Protein AF-A0A7C4B5Z6-F1 (afdb_monomer)

Structure (mmCIF, N/CA/C/O backbone):
data_AF-A0A7C4B5Z6-F1
#
_entry.id   AF-A0A7C4B5Z6-F1
#
loop_
_atom_site.group_PDB
_atom_site.id
_atom_site.type_symbol
_atom_site.label_atom_id
_atom_site.label_alt_id
_atom_site.label_comp_id
_atom_site.label_asym_id
_atom_site.label_entity_id
_atom_site.label_seq_id
_atom_site.pdbx_PDB_ins_code
_atom_site.Cartn_x
_atom_site.Cartn_y
_atom_site.Cartn_z
_atom_site.occupancy
_atom_site.B_iso_or_equiv
_atom_site.auth_seq_id
_atom_site.auth_comp_id
_atom_site.auth_asym_id
_atom_site.auth_atom_id
_atom_site.pdbx_PDB_model_num
ATOM 1 N N . MET A 1 1 ? 38.827 21.731 -38.120 1.00 48.25 1 MET A N 1
ATOM 2 C CA . MET A 1 1 ? 37.719 22.701 -38.028 1.00 48.25 1 MET A CA 1
ATOM 3 C C . MET A 1 1 ? 36.590 22.081 -38.837 1.00 48.25 1 MET A C 1
ATOM 5 O O . MET A 1 1 ? 36.647 22.152 -40.056 1.00 48.25 1 MET A O 1
ATOM 9 N N . LEU A 1 2 ? 35.713 21.300 -38.193 1.00 53.09 2 LEU A N 1
ATOM 10 C CA . LEU A 1 2 ? 34.564 20.695 -38.881 1.00 53.09 2 LEU A CA 1
ATOM 11 C C . LEU A 1 2 ? 33.652 21.825 -39.362 1.00 53.09 2 LEU A C 1
ATOM 13 O O . LEU A 1 2 ? 33.518 22.849 -38.688 1.00 53.09 2 LEU A O 1
ATOM 17 N N . THR A 1 3 ? 33.091 21.676 -40.556 1.00 59.84 3 THR A N 1
ATOM 18 C CA . THR A 1 3 ? 32.173 22.683 -41.093 1.00 59.84 3 THR A CA 1
ATOM 19 C C . THR A 1 3 ? 30.824 22.547 -40.376 1.00 59.84 3 THR A C 1
ATOM 21 O O . THR A 1 3 ? 30.356 21.435 -40.163 1.00 59.84 3 THR A O 1
ATOM 24 N N . LEU A 1 4 ? 30.182 23.665 -40.002 1.00 64.19 4 LEU A N 1
ATOM 25 C CA . LEU A 1 4 ? 28.853 23.722 -39.353 1.00 64.19 4 LEU A CA 1
ATOM 26 C C . LEU A 1 4 ? 27.805 22.679 -39.843 1.00 64.19 4 LEU A C 1
ATOM 28 O O . LEU A 1 4 ? 27.058 22.173 -39.004 1.00 64.19 4 LEU A O 1
ATOM 32 N N . PRO A 1 5 ? 27.713 22.311 -41.143 1.00 75.50 5 PRO A N 1
ATOM 33 C CA . PRO A 1 5 ? 26.814 21.240 -41.593 1.00 75.50 5 PRO A CA 1
ATOM 34 C C . PRO A 1 5 ? 27.164 19.827 -41.086 1.00 75.50 5 PRO A C 1
ATOM 36 O O . PRO A 1 5 ? 26.253 19.031 -40.868 1.00 75.50 5 PRO A O 1
ATOM 39 N N . GLU A 1 6 ? 28.439 19.492 -40.877 1.00 77.62 6 GLU A N 1
ATOM 40 C CA . GLU A 1 6 ? 28.867 18.153 -40.435 1.00 77.62 6 GLU A CA 1
ATOM 41 C C . GLU A 1 6 ? 28.533 17.904 -38.956 1.00 77.62 6 GLU A C 1
ATOM 43 O O . GLU A 1 6 ? 28.066 16.821 -38.594 1.00 77.62 6 GLU A O 1
ATOM 48 N N . GLU A 1 7 ? 28.680 18.928 -38.107 1.00 80.50 7 GLU A N 1
ATOM 49 C CA . GLU A 1 7 ? 28.246 18.877 -36.704 1.00 80.50 7 GLU A CA 1
ATOM 50 C C . GLU A 1 7 ? 26.726 18.688 -36.598 1.00 80.50 7 GLU A C 1
ATOM 52 O O . GLU A 1 7 ? 26.266 17.826 -35.847 1.00 80.50 7 GLU A O 1
ATOM 57 N N . LEU A 1 8 ? 25.940 19.405 -37.410 1.00 84.81 8 LEU A N 1
ATOM 58 C CA . LEU A 1 8 ? 24.481 19.267 -37.426 1.00 84.81 8 LEU A CA 1
ATOM 59 C C . LEU A 1 8 ? 24.039 17.841 -37.798 1.00 84.81 8 LEU A C 1
ATOM 61 O O . LEU A 1 8 ? 23.164 17.267 -37.147 1.00 84.81 8 LEU A O 1
ATOM 65 N N . ILE A 1 9 ? 24.674 17.243 -38.811 1.00 87.12 9 ILE A N 1
ATOM 66 C CA . ILE A 1 9 ? 24.382 15.869 -39.249 1.00 87.12 9 ILE A CA 1
ATOM 67 C C . ILE A 1 9 ? 24.732 14.860 -38.144 1.00 87.12 9 ILE A C 1
ATOM 69 O O . ILE A 1 9 ? 23.968 13.925 -37.901 1.00 87.12 9 ILE A O 1
ATOM 73 N N . SER A 1 10 ? 25.846 15.058 -37.431 1.00 85.38 10 SER A N 1
ATOM 74 C CA . SER A 1 10 ? 26.244 14.173 -36.324 1.00 85.38 10 SER A CA 1
ATOM 75 C C . SER A 1 10 ? 25.262 14.200 -35.146 1.00 85.38 10 SER A C 1
ATOM 77 O O . SER A 1 10 ? 24.937 13.147 -34.589 1.00 85.38 10 SER A O 1
ATOM 79 N N . ILE A 1 11 ? 24.726 15.378 -34.811 1.00 88.19 11 ILE A N 1
ATOM 80 C CA . ILE A 1 11 ? 23.724 15.539 -33.751 1.00 88.19 11 ILE A CA 1
ATOM 81 C C . ILE A 1 11 ? 22.413 14.866 -34.170 1.00 88.19 11 ILE A C 1
ATOM 83 O O . ILE A 1 11 ? 21.844 14.097 -33.398 1.00 88.19 11 ILE A O 1
ATOM 87 N N . ILE A 1 12 ? 21.966 15.084 -35.412 1.00 87.19 12 ILE A N 1
ATOM 88 C CA . ILE A 1 12 ? 20.749 14.456 -35.952 1.00 87.19 12 ILE A CA 1
ATOM 89 C C . ILE A 1 12 ? 20.871 12.928 -35.941 1.00 87.19 12 ILE A C 1
ATOM 91 O O . ILE A 1 12 ? 19.947 12.245 -35.502 1.00 87.19 12 ILE A O 1
ATOM 95 N N . ASN A 1 13 ? 22.015 12.383 -36.362 1.00 90.06 13 ASN A N 1
ATOM 96 C CA . ASN A 1 13 ? 22.257 10.940 -36.337 1.00 90.06 13 ASN A CA 1
ATOM 97 C C . ASN A 1 13 ? 22.272 10.379 -34.911 1.00 90.06 13 ASN A C 1
ATOM 99 O O . ASN A 1 13 ? 21.734 9.299 -34.679 1.00 90.06 13 ASN A O 1
ATOM 103 N N . SER A 1 14 ? 22.834 11.117 -33.951 1.00 86.62 14 SER A N 1
ATOM 104 C CA . SER A 1 14 ? 22.843 10.708 -32.542 1.00 86.62 14 SER A CA 1
ATOM 105 C C . SER A 1 14 ? 21.426 10.658 -31.963 1.00 86.62 14 SER A C 1
ATOM 107 O O . SER A 1 14 ? 21.046 9.657 -31.361 1.00 86.62 14 SER A O 1
ATOM 109 N N . ILE A 1 15 ? 20.604 11.675 -32.242 1.00 87.69 15 ILE A N 1
ATOM 110 C CA . ILE A 1 15 ? 19.190 11.706 -31.833 1.00 87.69 15 ILE A CA 1
ATOM 111 C C . ILE A 1 15 ? 18.408 10.568 -32.503 1.00 87.69 15 ILE A C 1
ATOM 113 O O . ILE A 1 15 ? 17.631 9.882 -31.843 1.00 87.69 15 ILE A O 1
ATOM 117 N N . LEU A 1 16 ? 18.619 10.324 -33.801 1.00 87.75 16 LEU A N 1
ATOM 118 C CA . LEU A 1 16 ? 17.968 9.224 -34.520 1.00 87.75 16 LEU A CA 1
ATOM 119 C C . LEU A 1 16 ? 18.321 7.861 -33.912 1.00 87.75 16 LEU A C 1
ATOM 121 O O . LEU A 1 16 ? 17.436 7.023 -33.741 1.00 87.75 16 LEU A O 1
ATOM 125 N N . LEU A 1 17 ? 19.586 7.646 -33.545 1.00 87.44 17 LEU A N 1
ATOM 126 C CA . LEU A 1 17 ? 20.030 6.415 -32.892 1.00 87.44 17 LEU A CA 1
ATOM 127 C C . LEU A 1 17 ? 19.422 6.249 -31.494 1.00 87.44 17 LEU A C 1
ATOM 129 O O . LEU A 1 17 ? 18.990 5.147 -31.149 1.00 87.44 17 LEU A O 1
ATOM 133 N N . GLU A 1 18 ? 19.322 7.323 -30.710 1.00 85.06 18 GLU A N 1
ATOM 134 C CA . GLU A 1 18 ? 18.626 7.295 -29.418 1.00 85.06 18 GLU A CA 1
ATOM 135 C C . GLU A 1 18 ? 17.140 6.957 -29.581 1.00 85.06 18 GLU A C 1
ATOM 137 O O . GLU A 1 18 ? 16.623 6.087 -28.875 1.00 85.06 18 GLU A O 1
ATOM 142 N N . VAL A 1 19 ? 16.460 7.566 -30.556 1.00 84.25 19 VAL A N 1
ATOM 143 C CA . VAL A 1 19 ? 15.046 7.289 -30.857 1.00 84.25 19 VAL A CA 1
ATOM 144 C C . VAL A 1 19 ? 14.845 5.829 -31.266 1.00 84.25 19 VAL A C 1
ATOM 146 O O . VAL A 1 19 ? 13.941 5.168 -30.748 1.00 84.25 19 VAL A O 1
ATOM 149 N N . ILE A 1 20 ? 15.705 5.295 -32.138 1.00 87.88 20 ILE A N 1
ATOM 150 C CA . ILE A 1 20 ? 15.664 3.886 -32.559 1.00 87.88 20 ILE A CA 1
ATOM 151 C C . ILE A 1 20 ? 15.865 2.950 -31.360 1.00 87.88 20 ILE A C 1
ATOM 153 O O . ILE A 1 20 ? 15.202 1.917 -31.276 1.00 87.88 20 ILE A O 1
ATOM 157 N N . ASN A 1 21 ? 16.724 3.314 -30.406 1.00 86.06 21 ASN A N 1
ATOM 158 C CA . ASN A 1 21 ? 16.989 2.506 -29.214 1.00 86.06 21 ASN A CA 1
ATOM 159 C C . ASN A 1 21 ? 15.851 2.574 -28.170 1.00 86.06 21 ASN A C 1
ATOM 161 O O . ASN A 1 21 ? 15.611 1.621 -27.425 1.00 86.06 21 ASN A O 1
ATOM 165 N N . ILE A 1 22 ? 15.116 3.688 -28.114 1.00 86.69 22 ILE A N 1
ATOM 166 C CA . ILE A 1 22 ? 13.970 3.868 -27.209 1.00 86.69 22 ILE A CA 1
ATOM 167 C C . ILE A 1 22 ? 12.705 3.192 -27.761 1.00 86.69 22 ILE A C 1
ATOM 169 O O . ILE A 1 22 ? 11.907 2.658 -26.985 1.00 86.69 22 ILE A O 1
ATOM 173 N N . PHE A 1 23 ? 12.531 3.154 -29.085 1.00 87.38 23 PHE A N 1
ATOM 174 C CA . PHE A 1 23 ? 11.355 2.576 -29.743 1.00 87.38 23 PHE A CA 1
ATOM 175 C C . PHE A 1 23 ? 10.970 1.161 -29.251 1.00 87.38 23 PHE A C 1
ATOM 177 O O . PHE A 1 23 ? 9.822 0.979 -28.826 1.00 87.38 23 PHE A O 1
ATOM 184 N N . PRO A 1 24 ? 11.878 0.159 -29.205 1.00 88.94 24 PRO A N 1
ATOM 185 C CA . PRO A 1 24 ? 11.530 -1.172 -28.706 1.00 88.94 24 PRO A CA 1
ATOM 186 C C . PRO A 1 24 ? 11.143 -1.161 -27.219 1.00 88.94 24 PRO A C 1
ATOM 188 O O . PRO A 1 24 ? 10.229 -1.882 -26.821 1.00 88.94 24 PRO A O 1
ATOM 191 N N . LYS A 1 25 ? 11.770 -0.312 -26.393 1.00 90.12 25 LYS A N 1
ATOM 192 C CA . LYS A 1 25 ? 11.458 -0.201 -24.956 1.00 90.12 25 LYS A CA 1
ATOM 193 C C . LYS A 1 25 ? 10.034 0.299 -24.719 1.00 90.12 25 LYS A C 1
ATOM 195 O O . LYS A 1 25 ? 9.341 -0.215 -23.838 1.00 90.12 25 LYS A O 1
ATOM 200 N N . ILE A 1 26 ? 9.579 1.262 -25.524 1.00 90.94 26 ILE A N 1
ATOM 201 C CA . ILE A 1 26 ? 8.198 1.761 -25.472 1.00 90.94 26 ILE A CA 1
ATOM 202 C C . ILE A 1 26 ? 7.223 0.650 -25.873 1.00 90.94 26 ILE A C 1
ATOM 204 O O . ILE A 1 26 ? 6.250 0.410 -25.158 1.00 90.94 26 ILE A O 1
ATOM 208 N N . ALA A 1 27 ? 7.504 -0.076 -26.961 1.00 92.19 27 ALA A N 1
ATOM 209 C CA . ALA A 1 27 ? 6.655 -1.179 -27.412 1.00 92.19 27 ALA A CA 1
ATOM 210 C C . ALA A 1 27 ? 6.497 -2.270 -26.334 1.00 92.19 27 ALA A C 1
ATOM 212 O O . ALA A 1 27 ? 5.373 -2.658 -26.010 1.00 92.19 27 ALA A O 1
ATOM 213 N N . PHE A 1 28 ? 7.597 -2.707 -25.709 1.00 93.50 28 PHE A N 1
ATOM 214 C CA . PHE A 1 28 ? 7.545 -3.669 -24.602 1.00 93.50 28 PHE A CA 1
ATOM 215 C C . PHE A 1 28 ? 6.792 -3.127 -23.383 1.00 93.50 28 PHE A C 1
ATOM 217 O O . PHE A 1 28 ? 6.005 -3.855 -22.781 1.00 93.50 28 PHE A O 1
ATOM 224 N N . SER A 1 29 ? 6.970 -1.849 -23.047 1.00 93.81 29 SER A N 1
ATOM 225 C CA . SER A 1 29 ? 6.254 -1.219 -21.930 1.00 93.81 29 SER A CA 1
ATOM 226 C C . SER A 1 29 ? 4.738 -1.213 -22.148 1.00 93.81 29 SER A C 1
ATOM 228 O O . SER A 1 29 ? 3.982 -1.492 -21.218 1.00 93.81 29 SER A O 1
ATOM 230 N N . ILE A 1 30 ? 4.282 -0.971 -23.383 1.00 94.56 30 ILE A N 1
ATOM 231 C CA . ILE A 1 30 ? 2.859 -1.043 -23.746 1.00 94.56 30 ILE A CA 1
ATOM 232 C C . ILE A 1 30 ? 2.332 -2.473 -23.585 1.00 94.56 30 ILE A C 1
ATOM 234 O O . ILE A 1 30 ? 1.265 -2.669 -23.005 1.00 94.56 30 ILE A O 1
ATOM 238 N N . ILE A 1 31 ? 3.084 -3.478 -24.045 1.00 96.19 31 ILE A N 1
A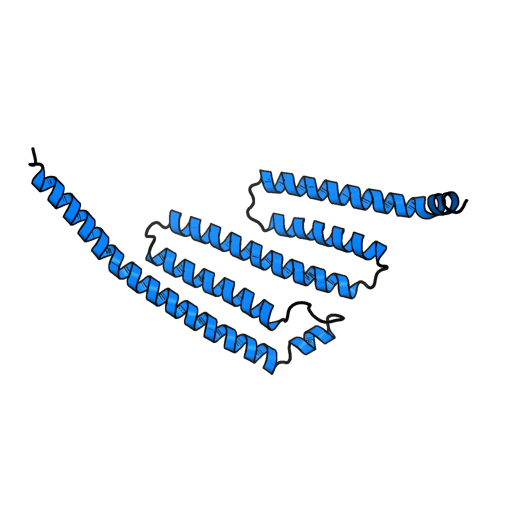TOM 239 C CA . ILE A 1 31 ? 2.707 -4.891 -23.887 1.00 96.19 31 ILE A CA 1
ATOM 240 C C . ILE A 1 31 ? 2.554 -5.241 -22.402 1.00 96.19 31 ILE A C 1
ATOM 242 O O . ILE A 1 31 ? 1.542 -5.819 -22.004 1.00 96.19 31 ILE A O 1
ATOM 246 N N . VAL A 1 32 ? 3.518 -4.845 -21.567 1.00 96.31 32 VAL A N 1
ATOM 247 C CA . VAL A 1 32 ? 3.470 -5.062 -20.114 1.00 96.31 32 VAL A CA 1
ATOM 248 C C . VAL A 1 32 ? 2.268 -4.357 -19.485 1.00 96.31 32 VAL A C 1
ATOM 250 O O . VAL A 1 32 ? 1.574 -4.957 -18.661 1.00 96.31 32 VAL A O 1
ATOM 253 N N . ALA A 1 33 ? 1.971 -3.120 -19.886 1.00 95.19 33 ALA A N 1
ATOM 254 C CA . ALA A 1 33 ? 0.808 -2.389 -19.391 1.00 95.19 33 ALA A CA 1
ATOM 255 C C . ALA A 1 33 ? -0.503 -3.121 -19.729 1.00 95.19 33 ALA A C 1
ATOM 257 O O . ALA A 1 33 ? -1.343 -3.332 -18.852 1.00 95.19 33 ALA A O 1
ATOM 258 N N . VAL A 1 34 ? -0.656 -3.585 -20.974 1.00 97.25 34 VAL A N 1
ATOM 259 C CA . VAL A 1 34 ? -1.831 -4.357 -21.408 1.00 97.25 34 VAL A CA 1
ATOM 260 C C . VAL A 1 34 ? -1.953 -5.665 -20.623 1.00 97.25 34 VAL A C 1
ATOM 262 O O . VAL A 1 34 ? -3.034 -5.972 -20.118 1.00 97.25 34 VAL A O 1
ATOM 265 N N . LEU A 1 35 ? -0.856 -6.409 -20.459 1.00 96.88 35 LEU A N 1
ATOM 266 C CA . LEU A 1 35 ? -0.836 -7.645 -19.669 1.00 96.88 35 LEU A CA 1
ATOM 267 C C . LEU A 1 35 ? -1.229 -7.397 -18.210 1.00 96.88 35 LEU A C 1
ATOM 269 O O . LEU A 1 35 ? -2.026 -8.151 -17.653 1.00 96.88 35 LEU A O 1
ATOM 273 N N . THR A 1 36 ? -0.738 -6.313 -17.613 1.00 96.94 36 THR A N 1
ATOM 274 C CA . THR A 1 36 ? -1.082 -5.926 -16.238 1.00 96.94 36 THR A CA 1
ATOM 275 C C . THR A 1 36 ? -2.583 -5.663 -16.103 1.00 96.94 36 THR A C 1
ATOM 277 O O . THR A 1 36 ? -3.223 -6.177 -15.187 1.00 96.94 36 THR A O 1
ATOM 280 N N . LEU A 1 37 ? -3.187 -4.939 -17.050 1.00 96.44 37 LEU A N 1
ATOM 281 C CA . LEU A 1 37 ? -4.632 -4.681 -17.050 1.00 96.44 37 LEU A CA 1
ATOM 282 C C . LEU A 1 37 ? -5.463 -5.961 -17.238 1.00 96.44 37 LEU A C 1
ATOM 284 O O . LEU A 1 37 ? -6.535 -6.099 -16.641 1.00 96.44 37 LEU A O 1
ATOM 288 N N . ILE A 1 38 ? -4.983 -6.905 -18.052 1.00 97.50 38 ILE A N 1
ATOM 289 C CA . ILE A 1 38 ? -5.618 -8.221 -18.213 1.00 97.50 38 ILE A CA 1
ATOM 290 C C . ILE A 1 38 ? -5.560 -9.002 -16.894 1.00 97.50 38 ILE A C 1
ATOM 292 O O . ILE A 1 38 ? -6.584 -9.539 -16.464 1.00 97.50 38 ILE A O 1
ATOM 296 N N . LEU A 1 39 ? -4.401 -9.022 -16.228 1.00 96.44 39 LEU A N 1
ATOM 297 C CA . LEU A 1 39 ? -4.222 -9.677 -14.929 1.00 96.44 39 LEU A CA 1
ATOM 298 C C . LEU A 1 39 ? -5.134 -9.077 -13.858 1.00 96.44 39 LEU A C 1
ATOM 300 O O . LEU A 1 39 ? -5.795 -9.831 -13.148 1.00 96.44 39 LEU A O 1
ATOM 304 N N . ILE A 1 40 ? -5.249 -7.748 -13.797 1.00 96.81 40 ILE A N 1
ATOM 305 C CA . ILE A 1 40 ? -6.178 -7.044 -12.900 1.00 96.81 40 ILE A CA 1
ATOM 306 C C . ILE A 1 40 ? -7.615 -7.534 -13.112 1.00 96.81 40 ILE A C 1
ATOM 308 O O . ILE A 1 40 ? -8.289 -7.944 -12.165 1.00 96.81 40 ILE A O 1
ATOM 312 N N . LYS A 1 41 ? -8.093 -7.572 -14.363 1.00 96.38 41 LYS A N 1
ATOM 313 C CA . LYS A 1 41 ? -9.447 -8.067 -14.668 1.00 96.38 41 LYS A CA 1
ATOM 314 C C . LYS A 1 41 ? -9.636 -9.529 -14.259 1.00 96.38 41 LYS A C 1
ATOM 316 O O . LYS A 1 41 ? -10.691 -9.877 -13.722 1.00 96.38 41 LYS A O 1
ATOM 321 N N . LEU A 1 42 ? -8.638 -10.376 -14.514 1.00 96.62 42 LEU A N 1
ATOM 322 C CA . LEU A 1 42 ? -8.681 -11.799 -14.182 1.00 96.62 42 LEU A CA 1
ATOM 323 C C . LEU A 1 42 ? -8.740 -12.015 -12.666 1.00 96.62 42 LEU A C 1
ATOM 325 O O . LEU A 1 42 ? -9.632 -12.709 -12.176 1.00 96.62 42 LEU A O 1
ATOM 329 N N . ILE A 1 43 ? -7.837 -11.376 -11.926 1.00 96.56 43 ILE A N 1
ATOM 330 C CA . ILE A 1 43 ? -7.736 -11.492 -10.470 1.00 96.56 43 ILE A CA 1
ATOM 331 C C . ILE A 1 43 ? -8.990 -10.930 -9.800 1.00 96.56 43 ILE A C 1
ATOM 333 O O . ILE A 1 43 ? -9.566 -11.591 -8.939 1.00 96.56 43 ILE A O 1
ATOM 337 N N . ASN A 1 44 ? -9.520 -9.799 -10.269 1.00 96.38 44 ASN A N 1
ATOM 338 C CA . ASN A 1 44 ? -10.772 -9.251 -9.743 1.00 96.38 44 ASN A CA 1
ATOM 339 C C . ASN A 1 44 ? -11.972 -10.178 -9.957 1.00 96.38 44 ASN A C 1
ATOM 341 O O . ASN A 1 44 ? -12.849 -10.270 -9.092 1.00 96.38 44 ASN A O 1
ATOM 345 N N . LYS A 1 45 ? -12.020 -10.897 -11.085 1.00 95.75 45 LYS A N 1
ATOM 346 C CA . LYS A 1 45 ? -13.043 -11.925 -11.315 1.00 95.75 45 LYS A CA 1
ATOM 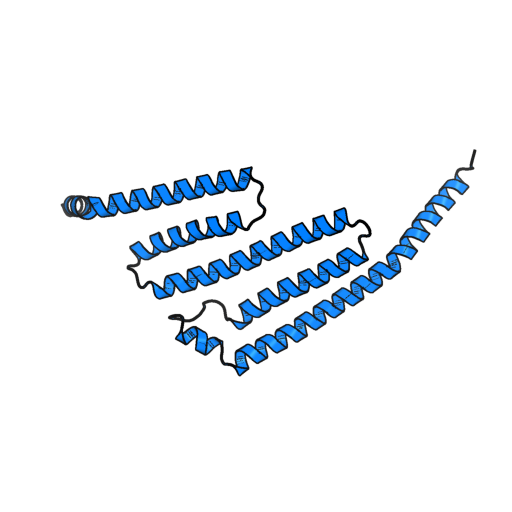347 C C . LYS A 1 45 ? -12.889 -13.088 -10.331 1.00 95.75 45 LYS A C 1
ATOM 349 O O . LYS A 1 45 ? -13.894 -13.518 -9.766 1.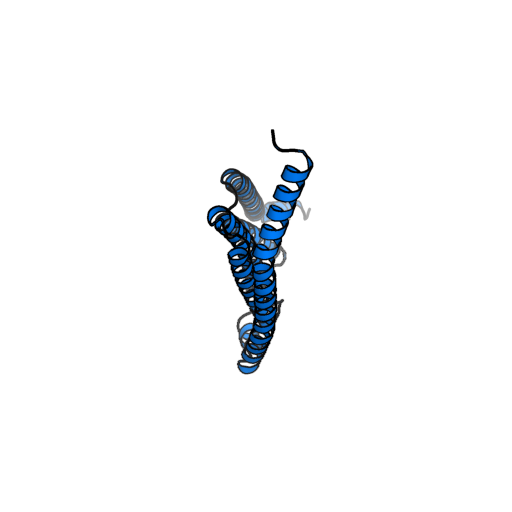00 95.75 45 LYS A O 1
ATOM 354 N N . LEU A 1 46 ? -11.660 -13.556 -10.103 1.00 94.25 46 LEU A N 1
ATOM 355 C CA . LEU A 1 46 ? -11.362 -14.631 -9.153 1.00 94.25 46 LEU A CA 1
ATOM 356 C C . LEU A 1 46 ? -11.724 -14.237 -7.718 1.00 94.25 46 LEU A C 1
ATOM 358 O O . LEU A 1 46 ? -12.444 -14.981 -7.062 1.00 94.25 46 LEU A O 1
ATOM 362 N N . ILE A 1 47 ? -11.326 -13.048 -7.260 1.00 94.00 47 ILE A N 1
ATOM 363 C CA . ILE A 1 47 ? -11.638 -12.551 -5.911 1.00 94.00 47 ILE A CA 1
ATOM 364 C C . ILE A 1 47 ? -13.151 -12.490 -5.699 1.00 94.00 47 ILE A C 1
ATOM 366 O O . ILE A 1 47 ? -13.664 -13.029 -4.720 1.00 94.00 47 ILE A O 1
ATOM 370 N N . LYS A 1 48 ? -13.892 -11.884 -6.636 1.00 93.19 48 LYS A N 1
ATOM 371 C CA . LYS A 1 48 ? -15.358 -11.795 -6.537 1.00 93.19 48 LYS A CA 1
ATOM 372 C C . LYS A 1 48 ? -16.014 -13.171 -6.525 1.00 93.19 48 LYS A C 1
ATOM 374 O O . LYS A 1 48 ? -16.992 -13.368 -5.808 1.00 93.19 48 LYS A O 1
ATOM 379 N N . TRP A 1 49 ? -15.497 -14.108 -7.316 1.00 94.50 49 TRP A N 1
ATOM 380 C CA . TRP A 1 49 ? -15.975 -15.484 -7.313 1.00 94.50 49 TRP A CA 1
ATOM 381 C C . TRP A 1 49 ? -15.699 -16.170 -5.971 1.00 94.50 49 TRP A C 1
ATOM 383 O O . TRP A 1 49 ? -16.626 -16.732 -5.401 1.00 94.50 49 TRP A O 1
ATOM 393 N N . MET A 1 50 ? -14.489 -16.047 -5.418 1.00 91.81 50 MET A N 1
ATOM 394 C CA . MET A 1 50 ? -14.124 -16.630 -4.122 1.00 91.81 50 MET A CA 1
ATOM 395 C C . MET A 1 50 ? -14.972 -16.064 -2.978 1.00 91.81 50 MET A C 1
ATOM 397 O O . MET A 1 50 ? -15.545 -16.825 -2.205 1.00 91.81 50 MET A O 1
ATOM 401 N N . VAL A 1 51 ? -15.118 -14.738 -2.892 1.00 91.12 51 VAL A N 1
ATOM 402 C CA . VAL A 1 51 ? -15.912 -14.098 -1.828 1.00 91.12 51 VAL A CA 1
ATOM 403 C C . VAL A 1 51 ? -17.360 -14.593 -1.840 1.00 91.12 51 VAL A C 1
ATOM 405 O O . VAL A 1 51 ? -17.917 -14.869 -0.777 1.00 91.12 51 VAL A O 1
ATOM 408 N N . LYS A 1 52 ? -17.943 -14.766 -3.034 1.00 91.38 52 LYS A N 1
ATOM 409 C CA . LYS A 1 52 ? -19.293 -15.320 -3.201 1.00 91.38 52 LYS A CA 1
ATOM 410 C C . LYS A 1 52 ? -19.355 -16.816 -2.905 1.00 91.38 52 LYS A C 1
ATOM 412 O O . LYS A 1 52 ? -20.250 -17.243 -2.191 1.00 91.38 52 LYS A O 1
ATOM 417 N N . ALA A 1 53 ? -18.417 -17.606 -3.425 1.00 91.06 53 ALA A N 1
ATOM 418 C CA . ALA A 1 53 ? -18.404 -19.060 -3.265 1.00 91.06 53 ALA A CA 1
ATOM 419 C C . ALA A 1 53 ? -18.323 -19.478 -1.790 1.00 91.06 53 ALA A C 1
ATOM 421 O O . ALA A 1 53 ? -18.988 -20.425 -1.381 1.00 91.06 53 ALA A O 1
ATOM 422 N N . PHE A 1 54 ? -17.553 -18.742 -0.987 1.00 89.19 54 PHE A N 1
ATOM 423 C CA . PHE A 1 54 ? -17.387 -19.011 0.441 1.00 89.19 54 PHE A CA 1
ATOM 424 C C . PHE A 1 54 ? -18.320 -18.189 1.343 1.00 89.19 54 PHE A C 1
ATOM 426 O O . PHE A 1 54 ? -18.205 -18.285 2.562 1.00 89.19 54 PHE A O 1
ATOM 433 N N . ASN A 1 55 ? -19.221 -17.369 0.780 1.00 86.38 55 ASN A N 1
ATOM 434 C CA . ASN A 1 55 ? -20.068 -16.432 1.531 1.00 86.38 55 ASN A CA 1
ATOM 435 C C . ASN A 1 55 ? -19.281 -15.647 2.600 1.00 86.38 55 ASN A C 1
ATOM 437 O O . ASN A 1 55 ? -19.737 -15.484 3.735 1.00 86.38 55 ASN A O 1
ATOM 441 N N . LEU A 1 56 ? -18.081 -15.163 2.248 1.00 86.44 56 LEU A N 1
ATOM 442 C CA . LEU A 1 56 ? -17.176 -14.527 3.216 1.00 86.44 56 LEU A CA 1
ATOM 443 C C . LEU A 1 56 ? -17.799 -13.280 3.856 1.00 86.44 56 LEU A C 1
ATOM 445 O O . LEU A 1 56 ? -17.495 -12.953 4.998 1.00 86.44 56 LEU A O 1
ATOM 449 N N . GLU A 1 57 ? -18.704 -12.606 3.146 1.00 85.44 57 GLU A N 1
ATOM 450 C CA . GLU A 1 57 ? -19.453 -11.472 3.692 1.00 85.44 57 GLU A CA 1
ATOM 451 C C . GLU A 1 57 ? -20.338 -11.882 4.876 1.00 85.44 57 GLU A C 1
ATOM 453 O O . GLU A 1 57 ? -20.363 -11.177 5.884 1.00 85.44 57 GLU A O 1
ATOM 458 N N . LEU A 1 58 ? -20.987 -13.050 4.797 1.00 85.56 58 LEU A N 1
ATOM 459 C CA . LEU A 1 58 ? -21.839 -13.576 5.864 1.00 85.56 58 LEU A CA 1
ATOM 460 C C . LEU A 1 58 ? -21.013 -14.033 7.075 1.00 85.56 58 LEU A C 1
ATOM 462 O O . LEU A 1 58 ? -21.392 -13.807 8.223 1.00 85.56 58 LEU A O 1
ATOM 466 N N . LEU A 1 59 ? -19.844 -14.634 6.830 1.00 85.50 59 LEU A N 1
ATOM 467 C CA . LEU A 1 59 ? -18.904 -14.984 7.899 1.00 85.50 59 LEU A CA 1
ATOM 468 C C . LEU A 1 59 ? -18.447 -13.745 8.670 1.00 85.50 59 LEU A C 1
ATOM 470 O O . LEU A 1 59 ? -18.412 -13.763 9.900 1.00 85.50 59 LEU A O 1
ATOM 474 N N . ILE A 1 60 ? -18.147 -12.653 7.969 1.00 84.00 60 ILE A N 1
ATOM 475 C CA . ILE A 1 60 ? -17.725 -11.421 8.633 1.00 84.00 60 ILE A CA 1
ATOM 476 C C . ILE A 1 60 ? -18.883 -10.740 9.355 1.00 84.00 60 ILE A C 1
ATOM 478 O O . ILE A 1 60 ? -18.678 -10.256 10.465 1.00 84.00 60 ILE A O 1
ATOM 482 N N . SER A 1 61 ? -20.095 -10.727 8.793 1.00 82.62 61 SER A N 1
ATOM 483 C CA . SER A 1 61 ? -21.254 -10.174 9.506 1.00 82.62 61 SER A CA 1
ATOM 484 C C . SER A 1 61 ? -21.592 -10.941 10.785 1.00 82.62 61 SER A C 1
ATOM 486 O O . SER A 1 61 ? -22.135 -10.352 11.714 1.00 82.62 61 SER A O 1
ATOM 488 N N . ASN A 1 62 ? -21.259 -12.234 10.849 1.00 84.06 62 ASN A N 1
ATOM 489 C CA . ASN A 1 62 ? -21.432 -13.040 12.058 1.00 84.06 62 ASN A CA 1
ATOM 490 C C . ASN A 1 62 ? -20.360 -12.749 13.116 1.00 84.06 62 ASN A C 1
ATOM 492 O O . ASN A 1 62 ? -20.630 -12.873 14.308 1.00 84.06 62 ASN A O 1
ATOM 496 N N . LEU A 1 63 ? -19.149 -12.375 12.695 1.00 82.81 63 LEU A N 1
ATOM 497 C CA . LEU A 1 63 ? -18.062 -12.019 13.605 1.00 82.81 63 LEU A CA 1
ATOM 498 C C . LEU A 1 63 ? -18.224 -10.587 14.119 1.00 82.81 63 LEU A C 1
ATOM 500 O O . LEU A 1 63 ? -18.194 -10.370 15.328 1.00 82.81 63 LEU A O 1
ATOM 504 N N . ILE A 1 64 ? -18.412 -9.623 13.214 1.00 80.06 64 ILE A N 1
ATOM 505 C CA . ILE A 1 64 ? -18.427 -8.187 13.508 1.00 80.06 64 ILE A CA 1
ATOM 506 C C . ILE A 1 64 ? -19.878 -7.694 13.613 1.00 80.06 64 ILE A C 1
ATOM 508 O O . ILE A 1 64 ? -20.614 -7.766 12.624 1.00 80.06 64 ILE A O 1
ATOM 512 N N . PRO A 1 65 ? -20.301 -7.127 14.760 1.00 71.44 65 PRO A N 1
ATOM 513 C CA . PRO A 1 65 ? -21.662 -6.627 14.927 1.00 71.44 65 PRO A CA 1
ATOM 514 C C . PRO A 1 65 ? -21.972 -5.512 13.917 1.00 71.44 65 PRO A C 1
ATOM 516 O O . PRO A 1 65 ? -21.324 -4.471 13.903 1.00 71.44 65 PRO A O 1
ATOM 519 N N . GLY A 1 66 ? -22.969 -5.735 13.054 1.00 72.06 66 GLY A N 1
ATOM 520 C CA . GLY A 1 66 ? -23.342 -4.802 11.981 1.00 72.06 66 GLY A CA 1
ATOM 521 C C . GLY A 1 66 ? -22.498 -4.910 10.702 1.00 72.06 66 GLY A C 1
ATOM 522 O O . GLY A 1 66 ? -22.663 -4.083 9.806 1.00 72.06 66 GLY A O 1
ATOM 523 N N . GLY A 1 67 ? -21.617 -5.914 10.600 1.00 80.25 67 GLY A N 1
ATOM 524 C CA . GLY A 1 67 ? -20.768 -6.163 9.433 1.00 80.25 67 GLY A CA 1
ATOM 525 C C . GLY A 1 67 ? -19.702 -5.090 9.192 1.00 80.25 67 GLY A C 1
ATOM 526 O O . GLY A 1 67 ? -19.533 -4.151 9.971 1.00 80.25 67 GLY A O 1
ATOM 527 N N . LEU A 1 68 ? -18.962 -5.219 8.090 1.00 78.38 68 LEU A N 1
ATOM 528 C CA . LEU A 1 68 ? -18.035 -4.184 7.623 1.00 78.38 68 LEU A CA 1
ATOM 529 C C . LEU A 1 68 ? -18.802 -3.072 6.905 1.00 78.38 68 LEU A C 1
ATOM 531 O O . LEU A 1 68 ? -19.696 -3.345 6.107 1.00 78.38 68 LEU A O 1
ATOM 535 N N . ARG A 1 69 ? -18.406 -1.810 7.115 1.00 78.00 69 ARG A N 1
ATOM 536 C CA . ARG A 1 69 ? -18.971 -0.683 6.353 1.00 78.00 69 ARG A CA 1
ATOM 537 C C . ARG A 1 69 ? -18.623 -0.742 4.858 1.00 78.00 69 ARG A C 1
ATOM 539 O O . ARG A 1 69 ? -19.388 -0.255 4.031 1.00 78.00 69 ARG A O 1
ATOM 546 N N . ILE A 1 70 ? -17.473 -1.325 4.519 1.00 81.88 70 ILE A N 1
ATOM 547 C CA . ILE A 1 70 ? -17.010 -1.534 3.142 1.00 81.88 70 ILE A CA 1
ATOM 548 C C . ILE A 1 70 ? -17.052 -3.042 2.851 1.00 81.88 70 ILE A C 1
ATOM 550 O O . ILE A 1 70 ? -16.501 -3.805 3.645 1.00 81.88 70 ILE A O 1
ATOM 554 N N . PRO A 1 71 ? -17.650 -3.496 1.731 1.00 86.06 71 PRO A N 1
ATOM 555 C CA . PRO A 1 71 ? -17.688 -4.915 1.391 1.00 86.06 71 PRO A CA 1
ATOM 556 C C . PRO A 1 71 ? -16.286 -5.522 1.338 1.00 86.06 71 PRO A C 1
ATOM 558 O O . PRO A 1 71 ? -15.367 -4.930 0.761 1.00 86.06 71 PRO A O 1
ATOM 561 N N . LEU A 1 72 ? -16.131 -6.730 1.888 1.00 86.50 72 LEU A N 1
ATOM 562 C CA . LEU A 1 72 ? -14.845 -7.430 1.911 1.00 86.50 72 LEU A CA 1
ATOM 563 C C . LEU A 1 72 ? -14.274 -7.598 0.500 1.00 86.50 72 LEU A C 1
ATOM 565 O O . LEU A 1 72 ? -13.081 -7.384 0.290 1.00 86.50 72 LEU A O 1
ATOM 569 N N . ALA A 1 73 ? -15.131 -7.929 -0.473 1.00 89.44 73 ALA A N 1
ATOM 570 C CA . ALA A 1 73 ? -14.726 -8.047 -1.867 1.00 89.44 73 ALA A CA 1
ATOM 571 C C . ALA A 1 73 ? -14.022 -6.779 -2.356 1.00 89.44 73 ALA A C 1
ATOM 573 O O . ALA A 1 73 ? -12.958 -6.884 -2.952 1.00 89.44 73 ALA A O 1
ATOM 574 N N . THR A 1 74 ? -14.573 -5.602 -2.052 1.00 90.56 74 THR A N 1
ATOM 575 C CA . THR A 1 74 ? -14.017 -4.311 -2.469 1.00 90.56 74 THR A CA 1
ATOM 576 C C . THR A 1 74 ? -12.653 -4.053 -1.841 1.00 90.56 74 THR A C 1
ATOM 578 O O . THR A 1 74 ? -11.737 -3.624 -2.540 1.00 90.56 74 THR A O 1
ATOM 581 N N . ILE A 1 75 ? -12.500 -4.344 -0.544 1.00 90.00 75 ILE A N 1
ATOM 582 C CA . ILE A 1 75 ? -11.222 -4.195 0.166 1.00 90.00 75 ILE A CA 1
ATOM 583 C C . ILE A 1 75 ? -10.157 -5.078 -0.492 1.00 90.00 75 ILE A C 1
ATOM 585 O O . ILE A 1 75 ? -9.102 -4.582 -0.882 1.00 90.00 75 ILE A O 1
ATOM 589 N N . ILE A 1 76 ? -10.450 -6.369 -0.672 1.00 91.56 76 ILE A N 1
ATOM 590 C CA . ILE A 1 76 ? -9.494 -7.329 -1.239 1.00 91.56 76 ILE A CA 1
ATOM 591 C C . ILE A 1 76 ? -9.156 -6.970 -2.692 1.00 91.56 76 ILE A C 1
ATOM 593 O O . ILE A 1 76 ? -7.981 -6.996 -3.055 1.00 91.56 76 ILE A O 1
ATOM 597 N N . THR A 1 77 ? -10.143 -6.593 -3.516 1.00 94.00 77 THR A N 1
ATOM 598 C CA . THR A 1 77 ? -9.880 -6.172 -4.904 1.00 94.00 77 THR A CA 1
ATOM 599 C C . THR A 1 77 ? -9.021 -4.917 -4.962 1.00 94.00 77 THR A C 1
ATOM 601 O O . THR A 1 77 ? -8.094 -4.862 -5.756 1.00 94.00 77 THR A O 1
ATOM 604 N N . LEU A 1 78 ? -9.262 -3.935 -4.089 1.00 92.25 78 LEU A N 1
ATOM 605 C CA . LEU A 1 78 ? -8.479 -2.700 -4.073 1.00 92.25 78 LEU A CA 1
ATOM 606 C C . LEU A 1 78 ? -7.022 -2.972 -3.674 1.00 92.25 78 LEU A C 1
ATOM 608 O O . LEU A 1 78 ? -6.107 -2.451 -4.310 1.00 92.25 78 LEU A O 1
ATOM 612 N N . LEU A 1 79 ? -6.795 -3.821 -2.666 1.00 91.38 79 LEU A N 1
ATOM 613 C CA . LEU A 1 79 ? -5.443 -4.235 -2.279 1.00 91.38 79 LEU A CA 1
ATOM 614 C C . LEU A 1 79 ? -4.731 -4.981 -3.416 1.00 91.38 79 LEU A C 1
ATOM 616 O O . LEU A 1 79 ? -3.561 -4.711 -3.689 1.00 91.38 79 LEU A O 1
ATOM 620 N N . ALA A 1 80 ? -5.433 -5.898 -4.086 1.00 94.06 80 ALA A N 1
ATOM 621 C CA . ALA A 1 80 ? -4.887 -6.640 -5.216 1.00 94.06 80 ALA A CA 1
ATOM 622 C C . ALA A 1 80 ? -4.545 -5.714 -6.395 1.00 94.06 80 ALA A C 1
ATOM 624 O O . ALA A 1 80 ? -3.455 -5.823 -6.956 1.00 94.06 80 ALA A O 1
ATOM 625 N N . ASP A 1 81 ? -5.427 -4.770 -6.726 1.00 94.25 81 ASP A N 1
ATOM 626 C CA . ASP A 1 81 ? -5.228 -3.801 -7.805 1.00 94.25 81 ASP A CA 1
ATOM 627 C C . ASP A 1 81 ? -4.014 -2.906 -7.536 1.00 94.25 81 ASP A C 1
ATOM 629 O O . ASP A 1 81 ? -3.177 -2.733 -8.422 1.00 94.25 81 ASP A O 1
ATOM 633 N N . LEU A 1 82 ? -3.860 -2.394 -6.307 1.00 92.38 82 LEU A N 1
ATOM 634 C CA . LEU A 1 82 ? -2.680 -1.614 -5.917 1.00 92.38 82 LEU A CA 1
ATOM 635 C C . LEU A 1 82 ? -1.388 -2.423 -6.075 1.00 92.38 82 LEU A C 1
ATOM 637 O O . LEU A 1 82 ? -0.412 -1.915 -6.627 1.00 92.38 82 LEU A O 1
ATOM 641 N N . GLY A 1 83 ? -1.384 -3.681 -5.626 1.00 91.44 83 GLY A N 1
ATOM 642 C CA . GLY A 1 83 ? -0.225 -4.563 -5.759 1.00 91.44 83 GLY A CA 1
ATOM 643 C C . GLY A 1 83 ? 0.137 -4.839 -7.219 1.00 91.44 83 GLY A C 1
ATOM 644 O O . GLY A 1 83 ? 1.295 -4.695 -7.611 1.00 91.44 83 GLY A O 1
ATOM 645 N N . LEU A 1 84 ? -0.854 -5.179 -8.046 1.00 95.31 84 LEU A N 1
ATOM 646 C CA . LEU A 1 84 ? -0.658 -5.471 -9.468 1.00 95.31 84 LEU A CA 1
ATOM 647 C C . LEU A 1 84 ? -0.206 -4.246 -10.258 1.00 95.31 84 LEU A C 1
ATOM 649 O O . LEU A 1 84 ? 0.688 -4.361 -11.096 1.00 95.31 84 LEU A O 1
ATOM 653 N N . LEU A 1 85 ? -0.776 -3.073 -9.974 1.00 93.88 85 LEU A N 1
ATOM 654 C CA . LEU A 1 85 ? -0.323 -1.819 -10.571 1.00 93.88 85 LEU A CA 1
ATOM 655 C C . LEU A 1 85 ? 1.127 -1.523 -10.192 1.00 93.88 85 LEU A C 1
ATOM 657 O O . LEU A 1 85 ? 1.903 -1.141 -11.064 1.00 93.88 85 LEU A O 1
ATOM 661 N N . MET A 1 86 ? 1.517 -1.750 -8.934 1.00 92.06 86 MET A N 1
ATOM 662 C CA . MET A 1 86 ? 2.900 -1.546 -8.495 1.00 92.06 86 MET A CA 1
ATOM 663 C C . MET A 1 86 ? 3.863 -2.475 -9.245 1.00 92.06 86 MET A C 1
ATOM 665 O O . MET A 1 86 ? 4.883 -2.017 -9.750 1.00 92.06 86 MET A O 1
ATOM 669 N N . ILE A 1 87 ? 3.507 -3.754 -9.407 1.00 93.75 87 ILE A N 1
ATOM 670 C CA . ILE A 1 87 ? 4.298 -4.715 -10.193 1.00 93.75 87 ILE A CA 1
ATOM 671 C C . ILE A 1 87 ? 4.412 -4.263 -11.655 1.00 93.75 87 ILE A C 1
ATOM 673 O O . ILE A 1 87 ? 5.511 -4.254 -12.208 1.00 93.75 87 ILE A O 1
ATOM 677 N N . GLY A 1 88 ? 3.304 -3.852 -12.278 1.00 94.25 88 GLY A N 1
ATOM 678 C CA . GLY A 1 88 ? 3.303 -3.375 -13.662 1.00 94.25 88 GLY A CA 1
ATOM 679 C C . GLY A 1 88 ? 4.188 -2.144 -13.854 1.00 94.25 88 GLY A C 1
ATOM 680 O O . GLY A 1 88 ? 5.028 -2.120 -14.754 1.00 94.25 88 GLY A O 1
ATOM 681 N N . VAL A 1 89 ? 4.061 -1.154 -12.965 1.00 92.06 89 VAL A N 1
ATOM 682 C CA . VAL A 1 89 ? 4.918 0.041 -12.952 1.00 92.06 89 VAL A CA 1
ATOM 683 C C . VAL A 1 89 ? 6.378 -0.345 -12.743 1.00 92.06 89 VAL A C 1
ATOM 685 O O . VAL A 1 89 ? 7.237 0.160 -13.458 1.00 92.06 89 VAL A O 1
ATOM 688 N N . ALA A 1 90 ? 6.673 -1.273 -11.831 1.00 92.56 90 ALA A N 1
ATOM 689 C CA . ALA A 1 90 ? 8.039 -1.708 -11.572 1.00 92.56 90 ALA A CA 1
ATOM 690 C C . ALA A 1 90 ? 8.698 -2.331 -12.806 1.00 92.56 90 ALA A C 1
ATOM 692 O O . ALA A 1 90 ? 9.821 -1.970 -13.160 1.00 92.56 90 ALA A O 1
ATOM 693 N N . ILE A 1 91 ? 7.982 -3.208 -13.512 1.00 93.56 91 ILE A N 1
ATOM 694 C CA . ILE A 1 91 ? 8.484 -3.825 -14.744 1.00 93.56 91 ILE A CA 1
ATOM 695 C C . ILE A 1 91 ? 8.707 -2.759 -15.826 1.00 93.56 91 ILE A C 1
ATOM 697 O O . ILE A 1 91 ? 9.764 -2.742 -16.455 1.00 93.56 91 ILE A O 1
ATOM 701 N N . ILE A 1 92 ? 7.758 -1.835 -16.015 1.00 92.94 92 ILE A N 1
ATOM 702 C CA . ILE A 1 92 ? 7.882 -0.744 -16.997 1.00 92.94 92 ILE A CA 1
ATOM 703 C C . ILE A 1 92 ? 9.087 0.149 -16.672 1.00 92.94 92 ILE A C 1
ATOM 705 O O . ILE A 1 92 ? 9.908 0.426 -17.548 1.00 92.94 92 ILE A O 1
ATOM 709 N N . CYS A 1 93 ? 9.247 0.552 -15.410 1.00 91.88 93 CYS A N 1
ATOM 710 C CA . CYS A 1 93 ? 10.397 1.334 -14.967 1.00 91.88 93 CYS A CA 1
ATOM 711 C C . CYS A 1 93 ? 11.715 0.597 -15.224 1.00 91.88 93 CYS A C 1
ATOM 713 O O . CYS A 1 93 ? 12.658 1.229 -15.690 1.00 91.88 93 CYS A O 1
ATOM 715 N N . ARG A 1 94 ? 11.782 -0.722 -14.994 1.00 91.12 94 ARG A N 1
ATOM 716 C CA . ARG A 1 94 ? 12.994 -1.518 -15.261 1.00 91.12 94 ARG A CA 1
ATOM 717 C C . ARG A 1 94 ? 13.331 -1.608 -16.753 1.00 91.12 94 ARG A C 1
ATOM 719 O O . ARG A 1 94 ? 14.502 -1.710 -17.098 1.00 91.12 94 ARG A O 1
ATOM 726 N N . ILE A 1 95 ? 12.329 -1.578 -17.634 1.00 90.75 95 ILE A N 1
ATOM 727 C CA . ILE A 1 95 ? 12.529 -1.598 -19.094 1.00 90.75 95 ILE A CA 1
ATOM 728 C C . ILE A 1 95 ? 13.040 -0.242 -19.598 1.00 90.75 95 ILE A C 1
ATOM 730 O O . ILE A 1 95 ? 13.918 -0.184 -20.463 1.00 90.75 95 ILE A O 1
ATOM 734 N N . ILE A 1 96 ? 12.475 0.853 -19.083 1.00 89.12 96 ILE A N 1
ATOM 735 C CA . ILE A 1 96 ? 12.773 2.211 -19.556 1.00 89.12 96 ILE A CA 1
ATOM 736 C C . ILE A 1 96 ? 14.089 2.728 -18.961 1.00 89.12 96 ILE A C 1
ATOM 738 O O . ILE A 1 96 ? 14.919 3.282 -19.686 1.00 89.12 96 ILE A O 1
ATOM 742 N N . ILE A 1 97 ? 14.289 2.541 -17.657 1.00 87.81 97 ILE A N 1
ATOM 743 C CA . ILE A 1 97 ? 15.390 3.129 -16.892 1.00 87.81 97 ILE A CA 1
ATOM 744 C C . ILE A 1 97 ? 16.543 2.128 -16.820 1.00 87.81 97 ILE A C 1
ATOM 746 O O . ILE A 1 97 ? 16.421 1.070 -16.210 1.00 87.81 97 ILE A O 1
ATOM 750 N N . ALA A 1 98 ? 17.673 2.479 -17.435 1.00 80.94 98 ALA A N 1
ATOM 751 C CA . ALA A 1 98 ? 18.884 1.658 -17.400 1.00 80.94 98 ALA A CA 1
ATOM 752 C C . ALA A 1 98 ? 19.694 1.834 -16.101 1.00 80.94 98 ALA A C 1
ATOM 754 O O . ALA A 1 98 ? 20.433 0.933 -15.718 1.00 80.94 98 ALA A O 1
ATOM 755 N N . ASP A 1 99 ? 19.556 2.983 -15.434 1.00 89.75 99 ASP A N 1
ATOM 756 C CA . ASP A 1 99 ? 20.256 3.289 -14.186 1.00 89.75 99 ASP A CA 1
ATOM 757 C C . ASP A 1 99 ? 19.560 2.631 -12.983 1.00 89.75 99 ASP A C 1
ATOM 759 O O . ASP A 1 99 ? 18.408 2.930 -12.647 1.00 89.75 99 ASP A O 1
ATOM 763 N N . GLU A 1 100 ? 20.282 1.737 -12.314 1.00 87.56 100 GLU A N 1
ATOM 764 C CA . GLU A 1 100 ? 19.787 0.982 -11.168 1.00 87.56 100 GLU A CA 1
ATOM 765 C C . GLU A 1 100 ? 19.540 1.847 -9.923 1.00 87.56 100 GLU A C 1
ATOM 767 O O . GLU A 1 100 ? 18.608 1.562 -9.163 1.00 87.56 100 GLU A O 1
ATOM 772 N N . LEU A 1 101 ? 20.303 2.927 -9.725 1.00 87.62 101 LEU A N 1
ATOM 773 C CA . LEU A 1 101 ? 20.111 3.852 -8.602 1.00 87.62 101 LEU A CA 1
ATOM 774 C C . LEU A 1 101 ? 18.799 4.619 -8.762 1.00 87.62 101 LEU A C 1
ATOM 776 O O . LEU A 1 101 ? 17.999 4.688 -7.824 1.00 87.62 101 LEU A O 1
ATOM 780 N N . ILE A 1 102 ? 18.545 5.140 -9.966 1.00 87.88 102 ILE A N 1
ATOM 781 C CA . ILE A 1 102 ? 17.312 5.876 -10.280 1.00 87.88 102 ILE A CA 1
ATOM 782 C C . ILE A 1 102 ? 16.104 4.937 -10.202 1.00 87.88 102 ILE A C 1
ATOM 784 O O . ILE A 1 102 ? 15.097 5.276 -9.575 1.00 87.88 102 ILE A O 1
ATOM 788 N N . TYR A 1 103 ? 16.218 3.735 -10.777 1.00 87.75 103 TYR A N 1
ATOM 789 C CA . TYR A 1 103 ? 15.186 2.703 -10.686 1.00 87.75 103 TYR A CA 1
ATOM 790 C C . TYR A 1 103 ? 14.842 2.386 -9.227 1.00 87.75 103 TYR A C 1
ATOM 792 O O . TYR A 1 103 ? 13.682 2.489 -8.825 1.00 87.75 103 TYR A O 1
ATOM 800 N N . THR A 1 104 ? 15.848 2.060 -8.414 1.00 89.31 104 THR A N 1
ATOM 801 C CA . THR A 1 104 ? 15.642 1.690 -7.009 1.00 89.31 104 THR A CA 1
ATOM 802 C C . THR A 1 104 ? 15.013 2.838 -6.227 1.00 89.31 104 THR A C 1
ATOM 804 O O . THR A 1 104 ? 14.076 2.606 -5.467 1.00 89.31 104 THR A O 1
ATOM 807 N N . GLY A 1 105 ? 15.448 4.081 -6.460 1.00 87.69 105 GLY A N 1
ATOM 808 C CA . GLY A 1 105 ? 14.852 5.265 -5.840 1.00 87.69 105 GLY A CA 1
ATOM 809 C C . GLY A 1 105 ? 13.360 5.423 -6.152 1.00 87.69 105 GLY A C 1
ATOM 810 O O . GLY A 1 105 ? 12.560 5.629 -5.236 1.00 87.69 105 GLY A O 1
ATOM 811 N N . ILE A 1 106 ? 12.965 5.264 -7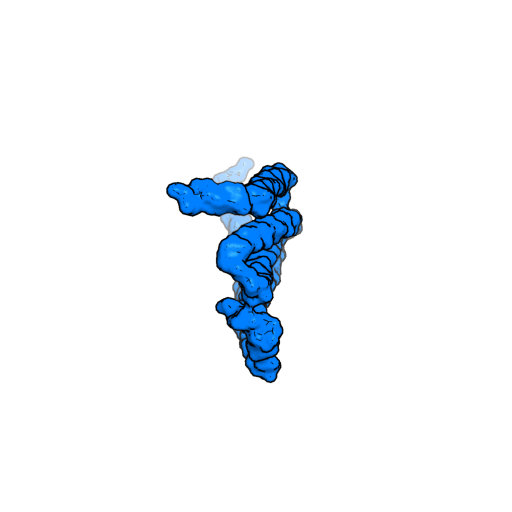.420 1.00 86.56 106 ILE A N 1
ATOM 812 C CA . ILE A 1 106 ? 11.562 5.371 -7.857 1.00 86.56 106 ILE A CA 1
ATOM 813 C C . ILE A 1 106 ? 10.709 4.246 -7.264 1.00 86.56 106 ILE A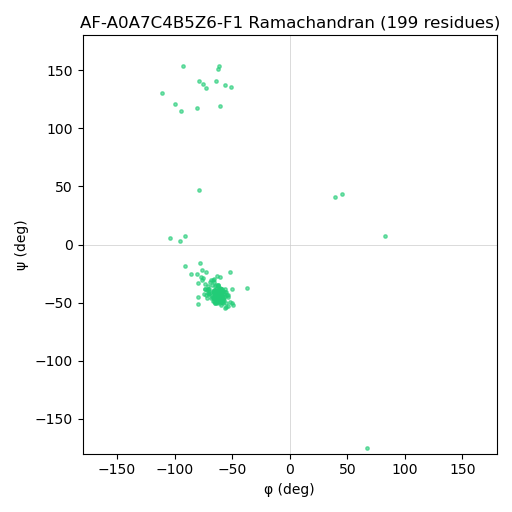 C 1
ATOM 815 O O . ILE A 1 106 ? 9.630 4.517 -6.736 1.00 86.56 106 ILE A O 1
ATOM 819 N N . ILE A 1 107 ? 11.182 2.997 -7.301 1.00 88.62 107 ILE A N 1
ATOM 820 C CA . ILE A 1 107 ? 10.440 1.854 -6.743 1.00 88.62 107 ILE A CA 1
ATOM 821 C C . ILE A 1 107 ? 10.296 1.972 -5.230 1.00 88.62 107 ILE A C 1
ATOM 823 O O . ILE A 1 107 ? 9.229 1.700 -4.675 1.00 88.62 107 ILE A O 1
ATOM 827 N N . LEU A 1 108 ? 11.344 2.418 -4.545 1.00 87.62 108 LEU A N 1
ATOM 828 C CA . LEU A 1 108 ? 11.310 2.619 -3.104 1.00 87.62 108 LEU A CA 1
ATOM 829 C C . LEU A 1 108 ? 10.320 3.741 -2.745 1.00 87.62 108 LEU A C 1
ATOM 831 O O . LEU A 1 108 ? 9.530 3.598 -1.815 1.00 87.62 108 LEU A O 1
ATOM 835 N N . TYR A 1 109 ? 10.269 4.820 -3.525 1.00 84.62 109 TYR A N 1
ATOM 836 C CA . TYR A 1 109 ? 9.260 5.863 -3.341 1.00 84.62 109 TYR A CA 1
ATOM 837 C C . TYR A 1 109 ? 7.827 5.374 -3.634 1.00 84.62 109 TYR A C 1
ATOM 839 O O . TYR A 1 109 ? 6.926 5.584 -2.820 1.00 84.62 109 TYR A O 1
ATOM 847 N N . ALA A 1 110 ? 7.605 4.667 -4.744 1.00 84.31 110 ALA A N 1
ATOM 848 C CA . ALA A 1 110 ? 6.290 4.142 -5.116 1.00 84.31 110 ALA A CA 1
ATOM 849 C C . ALA A 1 110 ? 5.763 3.114 -4.098 1.00 84.31 110 ALA A C 1
ATOM 851 O O . ALA A 1 110 ? 4.610 3.188 -3.669 1.00 84.31 110 ALA A O 1
ATOM 852 N N . SER A 1 111 ? 6.618 2.191 -3.651 1.00 83.88 111 SER A N 1
ATOM 853 C CA . SER A 1 111 ? 6.272 1.200 -2.623 1.00 83.88 111 SER A CA 1
ATOM 854 C C . SER A 1 111 ? 5.913 1.848 -1.284 1.00 83.88 111 SER A C 1
ATOM 856 O O . SER A 1 111 ? 4.988 1.382 -0.619 1.00 83.88 111 SER A O 1
ATOM 858 N N . ARG A 1 112 ? 6.558 2.965 -0.915 1.00 82.25 112 ARG A N 1
ATOM 859 C CA . ARG A 1 112 ? 6.161 3.756 0.262 1.00 82.25 112 ARG A CA 1
ATOM 860 C C . ARG A 1 112 ? 4.733 4.277 0.129 1.00 82.25 112 ARG A C 1
ATOM 862 O O . ARG A 1 112 ? 3.952 4.097 1.057 1.00 82.25 112 ARG A O 1
ATOM 869 N N . ILE A 1 113 ? 4.368 4.869 -1.009 1.00 83.19 113 ILE A N 1
ATOM 870 C CA . ILE A 1 113 ? 3.006 5.392 -1.230 1.00 83.19 113 ILE A CA 1
ATOM 871 C C . ILE A 1 113 ? 1.966 4.273 -1.107 1.00 83.19 113 ILE A C 1
ATOM 873 O O . ILE A 1 113 ? 0.950 4.438 -0.424 1.00 83.19 113 ILE A O 1
ATOM 877 N N . VAL A 1 114 ? 2.231 3.120 -1.727 1.00 84.44 114 VAL A N 1
ATOM 878 C CA . VAL A 1 114 ? 1.336 1.957 -1.652 1.00 84.44 114 VAL A CA 1
ATOM 879 C C . VAL A 1 114 ? 1.211 1.456 -0.213 1.00 84.44 114 VAL A C 1
ATOM 881 O O . VAL A 1 114 ? 0.092 1.268 0.258 1.00 84.44 114 VAL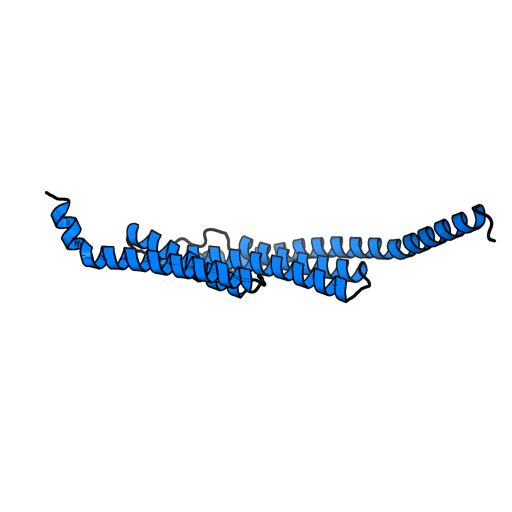 A O 1
ATOM 884 N N . SER A 1 115 ? 2.326 1.311 0.509 1.00 83.06 115 SER A N 1
ATOM 885 C CA . SER A 1 115 ? 2.331 0.879 1.913 1.00 83.06 115 SER A CA 1
ATOM 886 C C . SER A 1 115 ? 1.487 1.801 2.799 1.00 83.06 115 SER A C 1
ATOM 888 O O . SER A 1 115 ? 0.610 1.333 3.524 1.00 83.06 115 SER A O 1
ATOM 890 N N . ILE A 1 116 ? 1.668 3.120 2.665 1.00 80.94 116 ILE A N 1
ATOM 891 C CA . ILE A 1 116 ? 0.896 4.127 3.409 1.00 80.94 116 ILE A CA 1
ATOM 892 C C . ILE A 1 116 ? -0.599 4.002 3.099 1.00 80.94 116 ILE A C 1
ATOM 894 O O . ILE A 1 116 ? -1.429 4.023 4.010 1.00 80.94 116 ILE A O 1
ATOM 898 N N . THR A 1 117 ? -0.948 3.833 1.823 1.00 83.62 117 THR A N 1
ATOM 899 C CA . THR A 1 117 ? -2.344 3.698 1.381 1.00 83.62 117 THR A CA 1
ATOM 900 C C . THR A 1 117 ? -2.992 2.438 1.958 1.00 83.62 117 THR A C 1
ATOM 902 O O . THR A 1 117 ? -4.078 2.508 2.535 1.00 83.62 117 THR A O 1
ATOM 905 N N . VAL A 1 118 ? -2.312 1.292 1.854 1.00 84.50 118 VAL A N 1
ATOM 906 C CA . VAL A 1 118 ? -2.800 0.003 2.368 1.00 84.50 118 VAL A CA 1
ATOM 907 C C . VAL A 1 118 ? -2.964 0.051 3.886 1.00 84.50 118 VAL A C 1
ATOM 909 O O . VAL A 1 118 ? -4.004 -0.356 4.402 1.00 84.50 118 VAL A O 1
ATOM 912 N N . LEU A 1 119 ? -1.981 0.598 4.604 1.00 82.06 119 LEU A N 1
ATOM 913 C CA . LEU A 1 119 ? -2.019 0.688 6.061 1.00 82.06 119 LEU A CA 1
ATOM 914 C C . LEU A 1 119 ? -3.138 1.618 6.543 1.00 82.06 119 LEU A C 1
ATOM 916 O O . LEU A 1 119 ? -3.859 1.277 7.478 1.00 82.06 119 LEU A O 1
ATOM 920 N N . THR A 1 120 ? -3.341 2.749 5.863 1.00 79.88 120 THR A N 1
ATOM 921 C CA . THR A 1 120 ? -4.447 3.672 6.162 1.00 79.88 120 THR A CA 1
ATOM 922 C C . THR A 1 120 ? -5.796 2.976 5.995 1.00 79.88 120 THR A C 1
ATOM 924 O O . THR A 1 120 ? -6.678 3.119 6.841 1.00 79.88 120 THR A O 1
ATOM 927 N N . LEU A 1 121 ? -5.955 2.171 4.940 1.00 83.88 121 LEU A N 1
ATOM 928 C CA . LEU A 1 121 ? -7.187 1.425 4.703 1.00 83.88 121 LEU A CA 1
ATOM 929 C C . LEU A 1 121 ? -7.432 0.359 5.776 1.00 83.88 121 LEU A C 1
ATOM 931 O O . LEU A 1 121 ? -8.527 0.30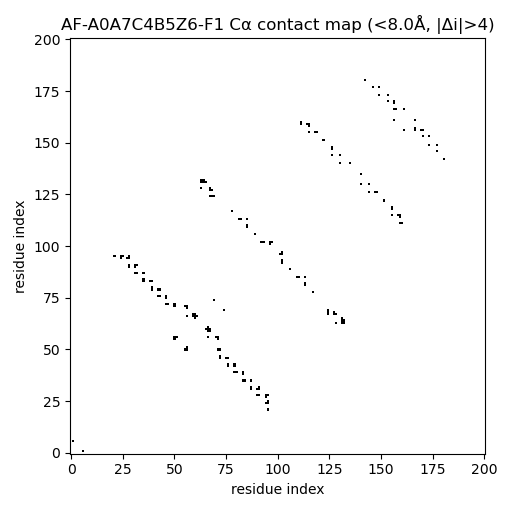7 6.338 1.00 83.88 121 LEU A O 1
ATOM 935 N N . ILE A 1 122 ? -6.418 -0.458 6.088 1.00 83.81 122 ILE A N 1
ATOM 936 C CA . ILE A 1 122 ? -6.488 -1.458 7.169 1.00 83.81 122 ILE A CA 1
ATOM 937 C C . ILE A 1 122 ? -6.875 -0.782 8.478 1.00 83.81 122 ILE A C 1
ATOM 939 O O . ILE A 1 122 ? -7.703 -1.301 9.232 1.00 83.81 122 ILE A O 1
ATOM 943 N N . PHE A 1 123 ? -6.316 0.398 8.729 1.00 79.19 123 PHE A N 1
ATOM 944 C CA . PHE A 1 123 ? -6.600 1.119 9.944 1.00 79.19 123 PHE A CA 1
ATOM 945 C C . PHE A 1 123 ? -8.051 1.608 10.019 1.00 79.19 123 PHE A C 1
ATOM 947 O O . PHE A 1 123 ? -8.728 1.349 11.012 1.00 79.19 123 PHE A O 1
ATOM 954 N N . ILE A 1 124 ? -8.559 2.250 8.964 1.00 79.31 124 ILE A N 1
ATOM 955 C CA . ILE A 1 124 ? -9.956 2.711 8.908 1.00 79.31 124 ILE A CA 1
ATOM 956 C C . ILE A 1 124 ? -10.919 1.547 9.175 1.00 79.31 124 ILE A C 1
ATOM 958 O O . ILE A 1 124 ? -11.869 1.687 9.946 1.00 79.31 124 ILE A O 1
ATOM 962 N N . VAL A 1 125 ? -10.649 0.386 8.574 1.00 83.81 125 VAL A N 1
ATOM 963 C CA . VAL A 1 125 ? -11.443 -0.835 8.769 1.00 83.81 125 VAL A CA 1
ATOM 964 C C . VAL A 1 125 ? -11.350 -1.350 10.209 1.00 83.81 125 VAL A C 1
ATOM 966 O O . VAL A 1 125 ? -12.364 -1.732 10.799 1.00 83.81 125 VAL A O 1
ATOM 969 N N . SER A 1 126 ? -10.152 -1.335 10.794 1.00 81.00 126 SER A N 1
ATOM 970 C CA . SER A 1 126 ? -9.922 -1.752 12.183 1.00 81.00 126 SER A CA 1
ATOM 971 C C . SER A 1 126 ? -10.650 -0.851 13.177 1.00 81.00 126 SER A C 1
ATOM 973 O O . SER A 1 126 ? -11.297 -1.356 14.092 1.00 81.00 126 SER A O 1
ATOM 975 N N . LEU A 1 127 ? -10.603 0.470 12.972 1.00 75.44 127 LEU A N 1
ATOM 976 C CA . LEU A 1 127 ? -11.303 1.437 13.815 1.00 75.44 127 LEU A CA 1
ATOM 977 C C . LEU A 1 127 ? -12.818 1.223 13.724 1.00 75.44 127 LEU A C 1
ATOM 979 O O . LEU A 1 127 ? -13.458 1.059 14.758 1.00 75.44 127 LEU A O 1
ATOM 983 N N . ASP A 1 128 ? -13.388 1.149 12.514 1.00 78.00 128 ASP A N 1
ATOM 984 C CA . ASP A 1 128 ? -14.828 0.886 12.312 1.00 78.00 128 ASP A CA 1
ATOM 985 C C . ASP A 1 128 ? -15.282 -0.382 13.050 1.00 78.00 128 ASP A C 1
ATOM 987 O O . ASP A 1 128 ? -16.308 -0.391 13.730 1.00 78.00 128 ASP A O 1
ATOM 991 N N . THR A 1 129 ? -14.471 -1.437 12.969 1.00 80.31 129 THR A N 1
ATOM 992 C CA . THR A 1 129 ? -14.721 -2.707 13.654 1.00 80.31 129 THR A CA 1
ATOM 993 C C . THR A 1 129 ? -14.680 -2.543 15.172 1.00 80.31 129 THR A C 1
ATOM 995 O O . THR A 1 129 ? -15.620 -2.943 15.858 1.00 80.31 129 THR A O 1
ATOM 998 N N . PHE A 1 130 ? -13.627 -1.921 15.708 1.00 78.38 130 PHE A N 1
ATOM 999 C CA . PHE A 1 130 ? -13.463 -1.690 17.144 1.00 78.38 130 PHE A CA 1
ATOM 1000 C C . PHE A 1 130 ? -14.644 -0.915 17.737 1.00 78.38 130 PHE A C 1
ATOM 1002 O O . PHE A 1 130 ? -15.200 -1.313 18.760 1.00 78.38 130 PHE A O 1
ATOM 1009 N N . MET A 1 131 ? -15.093 0.137 17.050 1.00 73.00 131 MET A N 1
ATOM 1010 C CA . MET A 1 131 ? -16.214 0.962 17.504 1.00 73.00 131 MET A CA 1
ATOM 1011 C C . MET A 1 131 ? -17.512 0.175 17.660 1.00 73.00 131 MET A C 1
ATOM 1013 O O . MET A 1 131 ? -18.247 0.369 18.628 1.00 73.00 131 MET A O 1
ATOM 1017 N N . LYS A 1 132 ? -17.769 -0.765 16.750 1.00 75.94 132 LYS A N 1
ATOM 1018 C CA . LYS A 1 132 ? -18.969 -1.608 16.785 1.00 75.94 132 LYS A CA 1
ATOM 1019 C C . LYS A 1 132 ? -18.964 -2.605 17.943 1.00 75.94 132 LYS A C 1
ATOM 1021 O O . LYS A 1 132 ? -20.027 -2.921 18.477 1.00 75.94 132 LYS A O 1
ATOM 1026 N N . TYR A 1 133 ? -17.794 -3.092 18.355 1.00 73.25 133 TYR A N 1
ATOM 1027 C CA . TYR A 1 133 ? -17.688 -4.041 19.468 1.00 73.25 133 TYR A CA 1
ATOM 1028 C C . TYR A 1 133 ? -17.916 -3.405 20.831 1.00 73.25 133 TYR A C 1
ATOM 1030 O O . TYR A 1 133 ? -18.439 -4.053 21.736 1.00 73.25 133 TYR A O 1
ATOM 1038 N N . VAL A 1 134 ? -17.505 -2.153 20.993 1.00 68.62 134 VAL A N 1
ATOM 1039 C CA . VAL A 1 134 ? -17.266 -1.608 22.323 1.00 68.62 134 VAL A CA 1
ATOM 1040 C C . VAL A 1 134 ? -18.558 -1.210 23.068 1.00 68.62 134 VAL A C 1
ATOM 1042 O O . VAL A 1 134 ? -18.510 -1.142 24.284 1.00 68.62 134 VAL A O 1
ATOM 1045 N N . LYS A 1 135 ? -19.736 -1.070 22.425 1.00 62.41 135 LYS A N 1
ATOM 1046 C CA . LYS A 1 135 ? -21.057 -0.811 23.082 1.00 62.41 135 LYS A CA 1
ATOM 1047 C C . LYS A 1 135 ? -20.996 0.167 24.278 1.00 62.41 135 LYS A C 1
ATOM 1049 O O . LYS A 1 135 ? -21.626 -0.041 25.313 1.00 62.41 135 LYS A O 1
ATOM 1054 N N . ILE A 1 136 ? -20.211 1.227 24.149 1.00 61.28 136 ILE A N 1
ATOM 1055 C CA . ILE A 1 136 ? -19.974 2.190 25.223 1.00 61.28 136 ILE A CA 1
ATOM 1056 C C . ILE A 1 136 ? -20.965 3.355 25.113 1.00 61.28 136 ILE A C 1
ATOM 1058 O O . ILE A 1 136 ? -21.461 3.664 24.032 1.00 61.28 136 ILE A O 1
ATOM 1062 N N . GLU A 1 137 ? -21.270 4.013 26.236 1.00 64.38 137 GLU A N 1
ATOM 1063 C CA . GLU A 1 137 ? -22.057 5.248 26.235 1.00 64.38 137 GLU A CA 1
ATOM 1064 C C . GLU A 1 137 ? -21.487 6.266 25.234 1.00 64.38 137 GLU A C 1
ATOM 1066 O O . GLU A 1 137 ? -20.285 6.533 25.220 1.00 64.38 137 GLU A O 1
ATOM 1071 N N . ARG A 1 138 ? -22.355 6.908 24.442 1.00 65.75 138 ARG A N 1
ATOM 1072 C CA . ARG A 1 138 ? -21.978 7.783 23.310 1.00 65.75 138 ARG A CA 1
ATOM 1073 C C . ARG A 1 138 ? -20.953 8.885 23.651 1.00 65.75 138 ARG A C 1
ATOM 1075 O O . ARG A 1 138 ? -20.254 9.380 22.774 1.00 65.75 138 ARG A O 1
ATOM 1082 N N . LYS A 1 139 ? -20.851 9.285 24.928 1.00 64.62 139 LYS A N 1
ATOM 1083 C CA . LYS A 1 139 ? -19.836 10.234 25.432 1.00 64.62 139 LYS A CA 1
ATOM 1084 C C . LYS A 1 139 ? -18.429 9.634 25.519 1.00 64.62 139 LYS A C 1
ATOM 1086 O O . LYS A 1 139 ? -17.466 10.297 25.150 1.00 64.62 139 LYS A O 1
ATOM 1091 N N . LEU A 1 140 ? -18.315 8.406 26.010 1.00 69.56 140 LEU A N 1
ATOM 1092 C CA . LEU A 1 140 ? -17.054 7.672 26.126 1.00 69.56 140 LEU A CA 1
ATOM 1093 C C . LEU A 1 140 ? -16.618 7.106 24.765 1.00 69.56 140 LEU A C 1
ATOM 1095 O O . LEU A 1 140 ? -15.424 6.995 24.497 1.00 69.56 140 LEU A O 1
ATOM 1099 N N . GLU A 1 141 ? -17.586 6.836 23.886 1.00 71.00 141 GLU A N 1
ATOM 1100 C CA . GLU A 1 141 ? -17.371 6.422 22.499 1.00 71.00 141 GLU A CA 1
ATOM 1101 C C . GLU A 1 141 ? -16.462 7.413 21.757 1.00 71.00 141 GLU A C 1
ATOM 1103 O O . GLU A 1 141 ? -15.411 7.026 21.258 1.00 71.00 141 GLU A O 1
ATOM 1108 N N . ASN A 1 142 ? -16.791 8.709 21.777 1.00 70.88 142 ASN A N 1
ATOM 1109 C CA . ASN A 1 142 ? -16.009 9.743 21.088 1.00 70.88 142 ASN A CA 1
ATOM 1110 C C . ASN A 1 142 ? -14.571 9.878 21.621 1.00 70.88 142 ASN A C 1
ATOM 1112 O O . ASN A 1 142 ? -13.651 10.148 20.849 1.00 70.88 142 ASN A O 1
ATOM 1116 N N . ILE A 1 143 ? -14.367 9.686 22.928 1.00 75.19 143 ILE A N 1
ATOM 1117 C CA . ILE A 1 143 ? -13.033 9.748 23.547 1.00 75.19 143 ILE A CA 1
ATOM 1118 C C . ILE A 1 143 ? -12.202 8.535 23.119 1.00 75.19 143 ILE A C 1
ATOM 1120 O O . ILE A 1 143 ? -11.033 8.682 22.767 1.00 75.19 143 ILE A O 1
ATOM 1124 N N . LEU A 1 144 ? -12.805 7.347 23.081 1.00 73.25 144 LEU A N 1
ATOM 1125 C CA . LEU A 1 144 ? -12.127 6.132 22.633 1.00 73.25 144 LEU A CA 1
ATOM 1126 C C . LEU A 1 144 ? -11.837 6.136 21.133 1.00 73.25 144 LEU A C 1
ATOM 1128 O O . LEU A 1 144 ? -10.736 5.741 20.758 1.00 73.25 144 LEU A O 1
ATOM 1132 N N . VAL A 1 145 ? -12.745 6.650 20.290 1.00 74.44 145 VAL A N 1
ATOM 1133 C CA . VAL A 1 145 ? -12.460 6.906 18.862 1.00 74.44 145 VAL A CA 1
ATOM 1134 C C . VAL A 1 145 ? -11.196 7.738 18.740 1.00 74.44 145 VAL A C 1
ATOM 1136 O O . VAL A 1 145 ? -10.300 7.386 17.981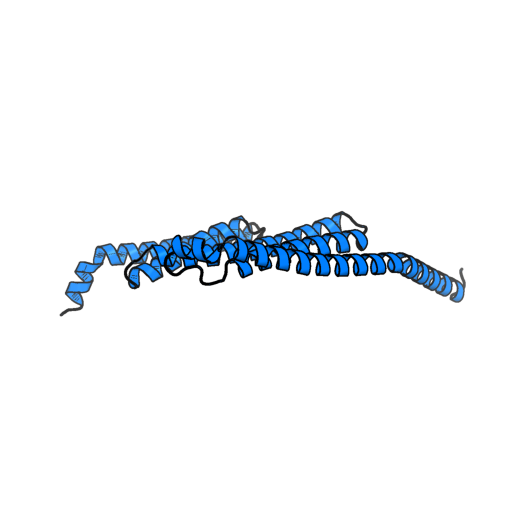 1.00 74.44 145 VAL A O 1
ATOM 1139 N N . LEU A 1 146 ? -11.120 8.837 19.493 1.00 77.69 146 LEU A N 1
ATOM 1140 C CA . LEU A 1 146 ? -10.009 9.773 19.424 1.00 77.69 146 LEU A CA 1
ATOM 1141 C C . LEU A 1 146 ? -8.695 9.132 19.893 1.00 77.69 146 LEU A C 1
ATOM 1143 O O . LEU A 1 146 ? -7.674 9.301 19.232 1.00 77.69 146 LEU A O 1
ATOM 1147 N N . ILE A 1 147 ? -8.718 8.355 20.981 1.00 79.75 147 ILE A N 1
ATOM 1148 C CA . ILE A 1 147 ? -7.541 7.627 21.479 1.00 79.75 147 ILE A CA 1
ATOM 1149 C C . ILE A 1 147 ? -7.083 6.568 20.469 1.00 79.75 147 ILE A C 1
ATOM 1151 O O . ILE A 1 147 ? -5.898 6.508 20.158 1.00 79.75 147 ILE A O 1
ATOM 1155 N N . VAL A 1 148 ? -7.995 5.763 19.919 1.00 77.62 148 VAL A N 1
ATOM 1156 C CA . VAL A 1 148 ? -7.670 4.732 18.914 1.00 77.62 148 VAL A CA 1
ATOM 1157 C C . VAL A 1 148 ? -7.156 5.361 17.618 1.00 77.62 148 VAL A C 1
ATOM 1159 O O . VAL A 1 148 ? -6.189 4.866 17.032 1.00 77.62 148 VAL A O 1
ATOM 1162 N N . LEU A 1 149 ? -7.759 6.478 17.200 1.00 78.38 149 LEU A N 1
ATOM 1163 C CA . LEU A 1 149 ? -7.297 7.314 16.095 1.00 78.38 149 LEU A CA 1
ATOM 1164 C C . LEU A 1 149 ? -5.853 7.760 16.324 1.00 78.38 149 LEU A C 1
ATOM 1166 O O . LEU A 1 149 ? -4.993 7.480 15.495 1.00 78.38 149 LEU A O 1
ATOM 1170 N N . LEU A 1 150 ? -5.572 8.389 17.467 1.00 80.06 150 LEU A N 1
ATOM 1171 C CA . LEU A 1 150 ? -4.235 8.868 17.820 1.00 80.06 150 LEU A CA 1
ATOM 1172 C C . LEU A 1 150 ? -3.220 7.726 17.894 1.00 80.06 150 LEU A C 1
ATOM 1174 O O . LEU A 1 150 ? -2.182 7.812 17.245 1.00 80.06 150 LEU A O 1
ATOM 1178 N N . LEU A 1 151 ? -3.529 6.642 18.615 1.00 78.69 151 LEU A N 1
ATOM 1179 C CA . LEU A 1 151 ? -2.646 5.479 18.754 1.00 78.69 151 LEU A CA 1
ATOM 1180 C C . LEU A 1 151 ? -2.269 4.884 17.407 1.00 78.69 151 LEU A C 1
ATOM 1182 O O . LEU A 1 151 ? -1.125 4.491 17.194 1.00 78.69 151 LEU A O 1
ATOM 1186 N N . THR A 1 152 ? -3.206 4.842 16.473 1.00 73.94 152 THR A N 1
ATOM 1187 C CA . THR A 1 152 ? -2.879 4.238 15.191 1.00 73.94 152 THR A CA 1
ATOM 1188 C C . THR A 1 152 ? -2.229 5.204 14.227 1.00 73.94 152 THR A C 1
ATOM 1190 O O . THR A 1 152 ? -1.445 4.768 13.392 1.00 73.94 152 THR A O 1
ATOM 1193 N N . ILE A 1 153 ? -2.458 6.511 14.365 1.00 76.94 153 ILE A N 1
ATOM 1194 C CA . ILE A 1 153 ? -1.617 7.493 13.683 1.00 76.94 153 ILE A CA 1
ATOM 1195 C C . ILE A 1 153 ? -0.152 7.314 14.131 1.00 76.94 153 ILE A C 1
ATOM 1197 O O . ILE A 1 153 ? 0.727 7.359 13.277 1.00 76.94 153 ILE A O 1
ATOM 1201 N N . ILE A 1 154 ? 0.128 7.017 15.410 1.00 76.94 154 ILE A N 1
ATOM 1202 C CA . ILE A 1 154 ? 1.500 6.699 15.873 1.00 76.94 154 ILE A CA 1
ATOM 1203 C C . ILE A 1 154 ? 2.063 5.485 15.125 1.00 76.94 154 ILE A C 1
ATOM 1205 O O . ILE A 1 154 ? 3.169 5.553 14.592 1.00 76.94 154 ILE A O 1
ATOM 1209 N N . ILE A 1 155 ? 1.295 4.393 15.051 1.00 71.94 155 ILE A N 1
ATOM 1210 C CA . ILE A 1 155 ? 1.710 3.171 14.344 1.00 71.94 155 ILE A CA 1
ATOM 1211 C C . ILE A 1 155 ? 1.937 3.465 12.852 1.00 71.94 155 ILE A C 1
ATOM 1213 O O . ILE A 1 155 ? 2.945 3.055 12.284 1.00 71.94 155 ILE A O 1
ATOM 1217 N N . LEU A 1 156 ? 1.040 4.227 12.221 1.00 72.69 156 LEU A N 1
ATOM 1218 C CA . LEU A 1 156 ? 1.174 4.671 10.833 1.00 72.69 156 LEU A CA 1
ATOM 1219 C C . LEU A 1 156 ? 2.471 5.459 10.621 1.00 72.69 156 LEU A C 1
ATOM 1221 O O . LEU A 1 156 ? 3.210 5.154 9.689 1.00 72.69 156 LEU A O 1
ATOM 1225 N N . ILE A 1 157 ? 2.773 6.431 11.486 1.00 74.88 157 ILE A N 1
ATOM 1226 C CA . ILE A 1 157 ? 3.982 7.266 11.396 1.00 74.88 157 ILE A CA 1
ATOM 1227 C C . ILE A 1 157 ? 5.247 6.422 11.464 1.00 74.88 157 ILE A C 1
ATOM 1229 O O . ILE A 1 157 ? 6.191 6.683 10.715 1.00 74.88 157 ILE A O 1
ATOM 1233 N N . ASP A 1 158 ? 5.276 5.414 12.329 1.00 68.44 158 ASP A N 1
ATOM 1234 C CA . ASP A 1 158 ? 6.463 4.582 12.475 1.00 68.44 158 ASP A CA 1
ATOM 1235 C C . ASP A 1 158 ? 6.749 3.771 11.202 1.00 68.44 158 ASP A C 1
ATOM 1237 O O . ASP A 1 158 ? 7.877 3.771 10.697 1.00 68.44 158 ASP A O 1
ATOM 1241 N N . LEU A 1 159 ? 5.702 3.197 10.599 1.00 61.97 159 LEU A N 1
ATOM 1242 C CA . LEU A 1 159 ? 5.798 2.474 9.328 1.00 61.97 159 LEU A CA 1
ATOM 1243 C C . LEU A 1 159 ? 5.998 3.389 8.112 1.00 61.97 159 LEU A C 1
ATOM 1245 O O . LEU A 1 159 ? 6.529 2.954 7.085 1.00 61.97 159 LEU A O 1
ATOM 1249 N N . THR A 1 160 ? 5.598 4.657 8.194 1.00 66.38 160 THR A N 1
ATOM 1250 C CA . THR A 1 160 ? 5.898 5.624 7.138 1.00 66.38 160 THR A CA 1
ATOM 1251 C C . THR A 1 160 ? 7.383 5.990 7.168 1.00 66.38 160 THR A C 1
ATOM 1253 O O . THR A 1 160 ? 7.958 6.291 8.212 1.00 66.38 160 THR A O 1
ATOM 1256 N N . SER A 1 161 ? 8.039 6.019 6.008 1.00 62.25 161 SER A N 1
ATOM 1257 C CA . SER A 1 161 ? 9.430 6.483 5.889 1.00 62.25 161 SER A CA 1
ATOM 1258 C C . SER A 1 161 ? 9.522 8.017 5.897 1.00 62.25 161 SER A C 1
ATOM 1260 O O . SER A 1 161 ? 10.180 8.613 5.041 1.00 62.25 161 SER A O 1
ATOM 1262 N N . LEU A 1 162 ? 8.824 8.657 6.835 1.00 64.25 162 LEU A N 1
ATOM 1263 C CA . LEU A 1 162 ? 8.987 10.076 7.124 1.00 64.25 162 LEU A CA 1
ATOM 1264 C C . LEU A 1 162 ? 10.416 10.339 7.608 1.00 64.25 162 LEU A C 1
ATOM 1266 O O . LEU A 1 162 ? 11.053 9.454 8.189 1.00 64.25 162 LEU A O 1
ATOM 1270 N N . SER A 1 163 ? 10.917 11.551 7.361 1.00 73.31 163 SER A N 1
ATOM 1271 C CA . SER A 1 163 ? 12.215 11.954 7.897 1.00 73.31 163 SER A CA 1
ATOM 1272 C C . SER A 1 163 ? 12.181 11.921 9.429 1.00 73.31 163 SER A C 1
ATOM 1274 O O . SER A 1 163 ? 11.113 12.051 10.041 1.00 73.31 163 SER A O 1
ATOM 1276 N N . SER A 1 164 ? 13.344 11.731 10.053 1.00 78.50 164 SER A N 1
ATOM 1277 C CA . SER A 1 164 ? 13.498 11.682 11.514 1.00 78.50 164 SER A CA 1
ATOM 1278 C C . SER A 1 164 ? 12.840 12.877 12.204 1.00 78.50 164 SER A C 1
ATOM 1280 O O . SER A 1 164 ? 12.195 12.727 13.240 1.00 78.50 164 SER A O 1
ATOM 1282 N N . GLU A 1 165 ? 12.941 14.051 11.586 1.00 80.56 165 GLU A N 1
ATOM 1283 C CA . GLU A 1 165 ? 12.432 15.319 12.104 1.00 80.56 165 GLU A CA 1
ATOM 1284 C C . GLU A 1 165 ? 10.902 15.350 12.079 1.00 80.56 165 GLU A C 1
ATOM 1286 O O . GLU A 1 165 ? 10.272 15.764 13.053 1.00 80.56 165 GLU A O 1
ATOM 1291 N N . ILE A 1 166 ? 10.288 14.861 10.996 1.00 76.31 166 ILE A N 1
ATOM 1292 C CA . ILE A 1 166 ? 8.827 14.805 10.874 1.00 76.31 166 ILE A CA 1
ATOM 1293 C C . ILE A 1 166 ? 8.266 13.754 11.835 1.00 76.31 166 ILE A C 1
ATOM 1295 O O . ILE A 1 166 ? 7.284 14.025 12.525 1.00 76.31 166 ILE A O 1
ATOM 1299 N N . LYS A 1 167 ? 8.908 12.583 11.945 1.00 77.50 167 LYS A N 1
ATOM 1300 C CA . LYS A 1 167 ? 8.505 11.555 12.918 1.00 77.50 167 LYS A CA 1
ATOM 1301 C C . LYS A 1 167 ? 8.516 12.101 14.341 1.00 77.50 167 LYS A C 1
ATOM 1303 O O . LYS A 1 167 ? 7.553 11.901 15.078 1.00 77.50 167 LYS A O 1
ATOM 1308 N N . TYR A 1 168 ? 9.569 12.831 14.700 1.00 82.88 168 TYR A N 1
ATOM 1309 C CA . TYR A 1 168 ? 9.691 13.452 16.013 1.00 82.88 168 TYR A CA 1
ATOM 1310 C C . TYR A 1 168 ? 8.609 14.512 16.256 1.00 82.88 168 TYR A C 1
ATOM 1312 O O . TYR A 1 168 ? 7.917 14.457 17.272 1.00 82.88 168 TYR A O 1
ATOM 1320 N N . ALA A 1 169 ? 8.405 15.438 15.314 1.00 83.94 169 ALA A N 1
ATOM 1321 C CA . ALA A 1 169 ? 7.416 16.507 15.451 1.00 83.94 169 ALA A CA 1
ATOM 1322 C C . ALA A 1 169 ? 5.984 15.968 15.595 1.00 83.94 169 ALA A C 1
ATOM 1324 O O . ALA A 1 169 ? 5.230 16.413 16.464 1.00 83.94 169 ALA A O 1
ATOM 1325 N N . VAL A 1 170 ? 5.610 14.977 14.780 1.00 79.81 170 VAL A N 1
ATOM 1326 C CA . VAL A 1 170 ? 4.272 14.382 14.851 1.00 79.81 170 VAL A CA 1
ATOM 1327 C C . VAL A 1 170 ? 4.132 13.486 16.087 1.00 79.81 170 VAL A C 1
ATOM 1329 O O . VAL A 1 170 ? 3.104 13.541 16.760 1.00 79.81 170 VAL A O 1
ATOM 1332 N N . GLY A 1 171 ? 5.173 12.732 16.452 1.00 82.75 171 GLY A N 1
ATOM 1333 C CA . GLY A 1 171 ? 5.203 11.943 17.687 1.00 82.75 171 GLY A CA 1
ATOM 1334 C C . GLY A 1 171 ? 5.013 12.802 18.940 1.00 82.75 171 GLY A C 1
ATOM 1335 O O . GLY A 1 171 ? 4.220 12.449 19.817 1.00 82.75 171 GLY A O 1
ATOM 1336 N N . LEU A 1 172 ? 5.657 13.973 18.994 1.00 87.44 172 LEU A N 1
ATOM 1337 C CA . LEU A 1 172 ? 5.433 14.963 20.049 1.00 87.44 172 LEU A CA 1
ATOM 1338 C C . LEU A 1 172 ? 3.998 15.490 20.043 1.00 87.44 172 LEU A C 1
ATOM 1340 O O . LEU A 1 172 ? 3.348 15.484 21.087 1.00 87.44 172 LEU A O 1
ATOM 1344 N N . GLY A 1 173 ? 3.487 15.913 18.883 1.00 85.44 173 GLY A N 1
ATOM 1345 C CA . GLY A 1 173 ? 2.122 16.431 18.762 1.00 85.44 173 GLY A CA 1
ATOM 1346 C C . GLY A 1 173 ? 1.067 15.430 19.238 1.00 85.44 173 GLY A C 1
ATOM 1347 O O . GLY A 1 173 ? 0.160 15.791 19.988 1.00 85.44 173 GLY A O 1
ATOM 1348 N N . ILE A 1 174 ? 1.221 14.154 18.875 1.00 84.94 174 ILE A N 1
ATOM 1349 C CA . ILE A 1 174 ? 0.314 13.088 19.311 1.00 84.94 174 ILE A CA 1
ATOM 1350 C C . ILE A 1 174 ? 0.465 12.800 20.804 1.00 84.94 174 ILE A C 1
ATOM 1352 O O . ILE A 1 174 ? -0.546 12.644 21.484 1.00 84.94 174 ILE A O 1
ATOM 1356 N N . SER A 1 175 ? 1.691 12.760 21.330 1.00 86.31 175 SER A N 1
ATOM 1357 C CA . SER A 1 175 ? 1.930 12.536 22.763 1.00 86.31 175 SER A CA 1
ATOM 1358 C C . SER A 1 175 ? 1.296 13.636 23.615 1.00 86.31 175 SER A C 1
ATOM 1360 O O . SER A 1 175 ? 0.648 13.344 24.619 1.00 86.31 175 SER A O 1
ATOM 1362 N N . ILE A 1 176 ? 1.412 14.896 23.180 1.00 88.62 176 ILE A N 1
ATOM 1363 C CA . ILE A 1 176 ? 0.751 16.044 23.814 1.00 88.62 176 ILE A CA 1
ATOM 1364 C C . ILE A 1 176 ? -0.772 15.902 23.715 1.00 88.62 176 ILE A C 1
ATOM 1366 O O . ILE A 1 176 ? -1.464 16.054 24.719 1.00 88.62 176 ILE A O 1
ATOM 1370 N N . GLY A 1 177 ? -1.297 15.574 22.530 1.00 85.69 177 GLY A N 1
ATOM 1371 C CA . GLY A 1 177 ? -2.731 15.374 22.315 1.00 85.69 177 GLY A CA 1
ATOM 1372 C C . GLY A 1 177 ? -3.313 14.278 23.211 1.00 85.69 177 GLY A C 1
ATOM 1373 O O . GLY A 1 177 ? -4.283 14.523 23.927 1.00 85.69 177 GLY A O 1
ATOM 1374 N N . LEU A 1 178 ? -2.688 13.096 23.234 1.00 85.75 178 LEU A N 1
ATOM 1375 C CA . LEU A 1 178 ? -3.063 11.985 24.112 1.00 85.75 178 LEU A CA 1
ATOM 1376 C C . LEU A 1 178 ? -2.982 12.384 25.587 1.00 85.75 178 LEU A C 1
ATOM 1378 O O . LEU A 1 178 ? -3.924 12.127 26.332 1.00 85.75 178 LEU A O 1
ATOM 1382 N N . GLY A 1 179 ? -1.900 13.051 25.999 1.00 87.31 179 GLY A N 1
ATOM 1383 C CA . GLY A 1 179 ? -1.730 13.536 27.367 1.00 87.31 179 GLY A CA 1
ATOM 1384 C C . GLY A 1 179 ? -2.833 14.507 27.795 1.00 87.31 179 GLY A C 1
ATOM 1385 O O . GLY A 1 179 ? -3.384 14.362 28.883 1.00 87.31 179 GLY A O 1
ATOM 1386 N N . LEU A 1 180 ? -3.215 15.449 26.928 1.00 88.69 180 LEU A N 1
ATOM 1387 C CA . LEU A 1 180 ? -4.303 16.394 27.195 1.00 88.69 180 LEU A CA 1
ATOM 1388 C C . LEU A 1 180 ? -5.663 15.702 27.283 1.00 88.69 180 LEU A C 1
ATOM 1390 O O . LEU A 1 180 ? -6.423 15.978 28.208 1.00 88.69 180 LEU A O 1
ATOM 1394 N N . ILE A 1 181 ? -5.972 14.791 26.357 1.00 85.94 181 ILE A N 1
ATOM 1395 C CA . ILE A 1 181 ? -7.245 14.055 26.358 1.00 85.94 181 ILE A CA 1
ATOM 1396 C C . ILE A 1 181 ? -7.365 13.206 27.620 1.00 85.94 181 ILE A C 1
ATOM 1398 O O . ILE A 1 181 ? -8.392 13.258 28.294 1.00 85.94 181 ILE A O 1
ATOM 1402 N N . LEU A 1 182 ? -6.311 12.462 27.963 1.00 84.25 182 LEU A N 1
ATOM 1403 C CA . LEU A 1 182 ? -6.273 11.659 29.182 1.00 84.25 182 LEU A CA 1
ATOM 1404 C C . LEU A 1 182 ? -6.360 12.545 30.427 1.00 84.25 182 LEU A C 1
ATOM 1406 O O . LEU A 1 182 ? -7.112 12.224 31.340 1.00 84.25 182 LEU A O 1
ATOM 1410 N N . GLY A 1 183 ? -5.664 13.683 30.447 1.00 87.88 183 GLY A N 1
ATOM 1411 C CA . GLY A 1 183 ? -5.718 14.642 31.550 1.00 87.88 183 GLY A CA 1
ATOM 1412 C C . GLY A 1 183 ? -7.118 15.217 31.767 1.00 87.88 183 GLY A C 1
ATOM 1413 O O . GLY A 1 183 ? -7.625 15.190 32.886 1.00 87.88 183 GLY A O 1
ATOM 1414 N N . ILE A 1 184 ? -7.779 15.672 30.699 1.00 86.81 184 ILE A N 1
ATOM 1415 C CA . ILE A 1 184 ? -9.160 16.177 30.746 1.00 86.81 184 ILE A CA 1
ATOM 1416 C C . ILE A 1 184 ? -10.122 15.066 31.167 1.00 86.81 184 ILE A C 1
ATOM 1418 O O . ILE A 1 184 ? -11.019 15.303 31.974 1.00 86.81 184 ILE A O 1
ATOM 1422 N N . PHE A 1 185 ? -9.933 13.852 30.649 1.00 81.50 185 PHE A N 1
ATOM 1423 C CA . PHE A 1 185 ? -10.763 12.704 30.992 1.00 81.50 185 PHE A CA 1
ATOM 1424 C C . PHE A 1 185 ? -10.644 12.332 32.472 1.00 81.50 185 PHE A C 1
ATOM 1426 O O . PHE A 1 185 ? -11.660 12.189 33.147 1.00 81.50 185 PHE A O 1
ATOM 1433 N N . VAL A 1 186 ? -9.418 12.234 32.993 1.00 85.88 186 VAL A N 1
ATOM 1434 C CA . VAL A 1 186 ? -9.150 11.949 34.409 1.00 85.88 186 VAL A CA 1
ATOM 1435 C C . VAL A 1 186 ? -9.680 13.073 35.297 1.00 85.88 186 VAL A C 1
ATOM 1437 O O . VAL A 1 186 ? -10.322 12.792 36.305 1.00 85.88 186 VAL A O 1
ATOM 1440 N N . PHE A 1 187 ? -9.482 14.337 34.913 1.00 87.38 187 PHE A N 1
ATOM 1441 C CA . PHE A 1 187 ? -10.034 15.482 35.637 1.00 87.38 187 PHE A CA 1
ATOM 1442 C C . PHE A 1 187 ? -11.565 15.417 35.697 1.00 87.38 187 PHE A C 1
ATOM 1444 O O . PHE A 1 187 ? -12.152 15.518 36.772 1.00 87.38 187 PHE A O 1
ATOM 1451 N N . TRP A 1 188 ? -12.222 15.186 34.560 1.00 83.19 188 TRP A N 1
ATOM 1452 C CA . TRP A 1 188 ? -13.672 15.035 34.517 1.00 83.19 188 TRP A CA 1
ATOM 1453 C C . TRP A 1 188 ? -14.151 13.852 35.364 1.00 83.19 188 TRP A C 1
ATOM 1455 O O . TRP A 1 188 ? -15.112 14.007 36.106 1.00 83.19 188 TRP A O 1
ATOM 1465 N N . LEU A 1 189 ? -13.473 12.702 35.301 1.00 79.50 189 LEU A N 1
ATOM 1466 C CA . LEU A 1 189 ? -13.814 11.503 36.071 1.00 79.50 189 LEU A CA 1
ATOM 1467 C C . LEU A 1 189 ? -13.714 11.743 37.586 1.00 79.50 189 LEU A C 1
ATOM 1469 O O . LEU A 1 189 ? -14.619 11.362 38.321 1.00 79.50 189 LEU A O 1
ATOM 1473 N N . LEU A 1 190 ? -12.636 12.389 38.046 1.00 85.25 190 LEU A N 1
ATOM 1474 C CA . LEU A 1 190 ? -12.387 12.656 39.468 1.00 85.25 190 LEU A CA 1
ATOM 1475 C C . LEU A 1 190 ? -13.332 13.712 40.051 1.00 85.25 190 LEU A C 1
ATOM 1477 O O . LEU A 1 190 ? -13.725 13.611 41.209 1.00 85.25 190 LEU A O 1
ATOM 1481 N N . PHE A 1 191 ? -13.690 14.728 39.264 1.00 86.44 191 PHE A N 1
ATOM 1482 C CA . PHE A 1 191 ? -14.498 15.858 39.731 1.00 86.44 191 PHE A CA 1
ATOM 1483 C C . PHE A 1 191 ? -15.960 15.808 39.271 1.00 86.44 191 PHE A C 1
ATOM 1485 O O . PHE A 1 191 ? -16.703 16.755 39.535 1.00 86.44 191 PHE A O 1
ATOM 1492 N N . LYS A 1 192 ? -16.396 14.723 38.616 1.00 80.00 192 LYS A N 1
ATOM 1493 C CA . LYS A 1 192 ? -17.756 14.575 38.074 1.00 80.00 192 LYS A CA 1
ATOM 1494 C C . LYS A 1 192 ? -18.823 14.900 39.118 1.00 80.00 192 LYS A C 1
ATOM 1496 O O . LYS A 1 192 ? -19.681 15.740 38.858 1.00 80.00 192 LYS A O 1
ATOM 1501 N N . ASP A 1 193 ? -18.712 14.306 40.304 1.00 74.62 193 ASP A N 1
ATOM 1502 C CA . ASP A 1 193 ? -19.701 14.451 41.376 1.00 74.62 193 ASP A CA 1
ATOM 1503 C C . ASP A 1 193 ? -19.736 15.887 41.928 1.00 74.62 193 ASP A C 1
ATOM 1505 O O . ASP A 1 193 ? -20.804 16.459 42.140 1.00 74.62 193 ASP A O 1
ATOM 1509 N N . TYR A 1 194 ? -18.571 16.525 42.0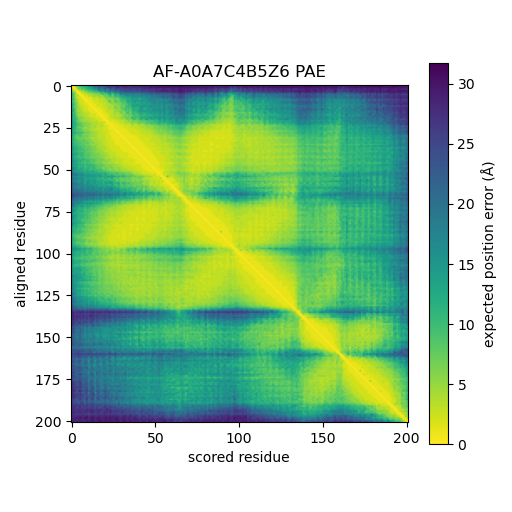75 1.00 77.56 194 TYR A N 1
ATOM 1510 C CA . TYR A 1 194 ? -18.468 17.924 42.508 1.00 77.56 194 TYR A CA 1
ATOM 1511 C C . TYR A 1 194 ? -19.064 18.905 41.490 1.00 77.56 194 TYR A C 1
ATOM 1513 O O . TYR A 1 194 ? -19.706 19.889 41.871 1.00 77.56 194 TYR A O 1
ATOM 1521 N N . ILE A 1 195 ? -18.855 18.647 40.198 1.00 73.31 195 ILE A N 1
ATOM 1522 C CA . ILE A 1 195 ? -19.386 19.468 39.105 1.00 73.31 195 ILE A CA 1
ATOM 1523 C C . ILE A 1 195 ? -20.909 19.294 39.003 1.00 73.31 195 ILE A C 1
ATOM 1525 O O . ILE A 1 195 ? -21.630 20.274 38.822 1.00 73.31 195 ILE A O 1
ATOM 1529 N N . GLU A 1 196 ? -21.417 18.073 39.169 1.00 73.06 196 GLU A N 1
ATOM 1530 C CA . GLU A 1 196 ? -22.847 17.774 39.048 1.00 73.06 196 GLU A CA 1
ATOM 1531 C C . GLU A 1 196 ? -23.681 18.416 40.171 1.00 73.06 196 GLU A C 1
ATOM 1533 O O . GLU A 1 196 ? -24.777 18.920 39.917 1.00 73.06 196 GLU A O 1
ATOM 1538 N N . ILE A 1 197 ? -23.127 18.503 41.386 1.00 74.94 197 ILE A N 1
ATOM 1539 C CA . ILE A 1 197 ? -23.756 19.190 42.528 1.00 74.94 197 ILE A CA 1
ATOM 1540 C C . ILE A 1 197 ? -23.870 20.704 42.283 1.00 74.94 197 ILE A C 1
ATOM 1542 O O . ILE A 1 197 ? -24.895 21.309 42.590 1.00 74.94 197 ILE A O 1
ATOM 1546 N N . ARG A 1 198 ? -22.840 21.330 41.701 1.00 68.56 198 ARG A N 1
ATOM 1547 C CA . ARG A 1 198 ? -22.805 22.784 41.453 1.00 68.56 198 ARG A CA 1
ATOM 1548 C C . ARG A 1 198 ? -23.663 23.240 40.271 1.00 68.56 198 ARG A C 1
ATOM 1550 O O . ARG A 1 198 ? -24.003 24.413 40.224 1.00 68.56 198 ARG A O 1
ATOM 1557 N N . ILE A 1 199 ? -23.986 22.355 39.327 1.00 64.38 199 ILE A N 1
ATOM 1558 C CA . ILE A 1 199 ? -24.770 22.690 38.121 1.00 64.38 199 ILE A CA 1
ATOM 1559 C C . ILE A 1 199 ? -26.285 22.498 38.337 1.00 64.38 199 ILE A C 1
ATOM 1561 O O . ILE A 1 199 ? -27.086 23.052 37.590 1.00 64.38 199 ILE A O 1
ATOM 1565 N N . LYS A 1 200 ? -26.701 21.736 39.358 1.00 53.03 200 LYS A N 1
ATOM 1566 C CA . LYS A 1 200 ? -28.120 21.513 39.706 1.00 53.03 200 LYS A CA 1
ATOM 1567 C C . LYS A 1 200 ? -28.704 22.515 40.720 1.00 53.03 200 LYS A C 1
ATOM 1569 O O . LYS A 1 200 ? -29.835 22.310 41.155 1.00 53.03 200 LYS A O 1
ATOM 1574 N N . THR A 1 201 ? -27.966 23.565 41.087 1.00 46.34 201 THR A N 1
ATOM 1575 C CA . THR A 1 201 ? -28.448 24.678 41.934 1.00 46.34 201 THR A CA 1
ATOM 1576 C C . THR A 1 201 ? -28.565 25.937 41.091 1.00 46.34 201 THR A C 1
ATOM 1578 O O . THR A 1 201 ? -29.552 26.675 41.277 1.00 46.34 201 THR A O 1
#

Secondary structure (DSSP, 8-state):
---HHHHHHHHHHHHHHHHHHHHHHHHHHHHHHHHHHHHHHHHHHHHHHHHHHTTHHHHHHHHSTT--SS-HHHHHHHHHHHHHHHHHHHHHHHHH---HHHHHHHHHHHHHHHHHHHHHHHHHHHHHHHHHHH---HHHHHHHHHHHHHHHHHHHHHHS---HHHHHHHHHHHHHHHHHHHHHHHHHHHHHHHHHHHH--

Solvent-accessible surface area (backbone atoms only — not comparable to full-atom values): 11132 Å² total; per-residue (Å²): 133,85,54,76,69,57,59,52,51,52,53,51,51,53,53,51,51,51,52,61,66,44,49,61,40,53,54,52,36,51,53,47,50,54,52,38,54,51,49,47,56,51,51,45,51,49,49,51,47,50,38,59,75,67,41,47,63,59,56,43,37,70,71,37,68,88,37,68,96,61,58,64,56,58,56,54,41,51,55,49,45,52,52,48,50,49,53,38,51,50,54,38,44,60,60,69,42,85,52,64,68,61,42,49,51,51,50,54,52,52,50,49,55,51,50,51,52,52,52,52,50,56,44,55,54,50,51,59,52,51,62,49,70,61,80,55,61,75,75,59,40,58,54,50,54,51,51,54,51,50,56,46,49,52,56,50,50,70,74,39,91,60,54,73,66,56,47,49,54,51,51,50,52,46,53,52,50,52,51,50,53,52,50,53,48,52,50,47,66,75,43,42,69,66,51,54,60,67,72,77,111

Sequence (201 aa):
MLTLPEELISIINSILLEVINIFPKIAFSIIVAVLTLILIKLINKLIKWMVKAFNLELLISNLIPGGLRIPLATIITLLADLGLLMIGVAIICRIIIADELIYTGIILYASRIVSITVLTLIFIVSLDTFMKYVKIERKLENILVLIVLLLTIIILIDLTSLSSEIKYAVGLGISIGLGLILGIFVFWLLFKDYIEIRIKT

Foldseek 3Di:
DDDPVVVVVVVVVVVVVVCVVCVVLVVVLVVLVVVLVVVLVVVLVVLVCVCVVVVVQVVQCVVFPVGFPDGPSVLVSVLVNLVSVLVSVLVSLVSNDPDPVVSVVVSVVSVLVSVLVNLVVVLVRVLRRVLRPPPDDPVVSVLVSLVSVLVSVLVSLVSHPDPPVVNVVSVVVSVVVNVVSVVVVVVCVVCVVVVVVVVVD

Radius of gyration: 27.51 Å; Cα contacts (8 Å, |Δi|>4): 97; chains: 1; bounding box: 66×44×84 Å

pLDDT: mean 83.15, std 9.82, range [46.34, 97.5]

Mean predicted aligned error: 10.65 Å